Protein AF-0000000080283471 (afdb_homodimer)

Structure (mmCIF, N/CA/C/O backbone):
data_AF-0000000080283471-model_v1
#
loop_
_entity.id
_entity.type
_entity.pdbx_description
1 polymer 'Bleomycin resistance protein'
#
loop_
_atom_site.group_PDB
_atom_site.id
_atom_site.type_symbol
_atom_site.label_atom_id
_atom_site.label_alt_id
_atom_site.label_comp_id
_atom_site.label_asym_id
_atom_site.label_entity_id
_atom_site.label_seq_id
_atom_site.pdbx_PDB_ins_code
_atom_site.Cartn_x
_atom_site.Cartn_y
_atom_site.Cartn_z
_atom_site.occupancy
_atom_site.B_iso_or_equiv
_atom_site.auth_seq_id
_atom_site.auth_comp_id
_atom_site.auth_asym_id
_atom_site.auth_atom_id
_atom_site.pdbx_PDB_model_num
ATOM 1 N N . MET A 1 1 ? -15.547 -13.234 -1.09 1 77.69 1 MET A N 1
ATOM 2 C CA . MET A 1 1 ? -14.109 -13.164 -1.368 1 77.69 1 MET A CA 1
ATOM 3 C C . MET A 1 1 ? -13.43 -12.133 -0.473 1 77.69 1 MET A C 1
ATOM 5 O O . MET A 1 1 ? -13.82 -10.969 -0.452 1 77.69 1 MET A O 1
ATOM 9 N N . THR A 1 2 ? -12.539 -12.664 0.396 1 90.81 2 THR A N 1
ATOM 10 C CA . THR A 1 2 ? -11.875 -11.758 1.316 1 90.81 2 THR A CA 1
ATOM 11 C C . THR A 1 2 ? -10.43 -11.508 0.88 1 90.81 2 THR A C 1
ATOM 13 O O . THR A 1 2 ? -9.68 -12.453 0.645 1 90.81 2 THR A O 1
ATOM 16 N N . VAL A 1 3 ? -10.086 -10.352 0.593 1 98.19 3 VAL A N 1
ATOM 17 C CA . VAL A 1 3 ? -8.727 -9.891 0.32 1 98.19 3 VAL A CA 1
ATOM 18 C C . VAL A 1 3 ? -8.414 -8.664 1.168 1 98.19 3 VAL A C 1
ATOM 20 O O . VAL A 1 3 ? -9.125 -7.656 1.1 1 98.19 3 VAL A O 1
ATOM 23 N N . VAL A 1 4 ? -7.426 -8.75 2.002 1 98.12 4 VAL A N 1
ATOM 24 C CA . VAL A 1 4 ? -7.039 -7.668 2.898 1 98.12 4 VAL A CA 1
ATOM 25 C C . VAL A 1 4 ? -5.547 -7.387 2.76 1 98.12 4 VAL A C 1
ATOM 27 O O . VAL A 1 4 ? -4.723 -8.297 2.863 1 98.12 4 VAL A O 1
ATOM 30 N N . LEU A 1 5 ? -5.203 -6.188 2.447 1 98.5 5 LEU A N 1
ATOM 31 C CA . LEU A 1 5 ? -3.785 -5.855 2.479 1 98.5 5 LEU A CA 1
ATOM 32 C C . LEU A 1 5 ? -3.242 -5.922 3.902 1 98.5 5 LEU A C 1
ATOM 34 O O . LEU A 1 5 ? -3.645 -5.133 4.762 1 98.5 5 LEU A O 1
ATOM 38 N N . ASN A 1 6 ? -2.375 -6.801 4.133 1 97.94 6 ASN A N 1
ATOM 39 C CA . ASN A 1 6 ? -1.82 -7.039 5.461 1 97.94 6 ASN A CA 1
ATOM 40 C C . ASN A 1 6 ? -0.571 -6.199 5.707 1 97.94 6 ASN A C 1
ATOM 42 O O . ASN A 1 6 ? -0.367 -5.688 6.812 1 97.94 6 ASN A O 1
ATOM 46 N N . HIS A 1 7 ? 0.305 -6.176 4.738 1 98.25 7 HIS A N 1
ATOM 47 C CA . HIS A 1 7 ? 1.483 -5.324 4.859 1 98.25 7 HIS A CA 1
ATOM 48 C C . HIS A 1 7 ? 1.998 -4.898 3.49 1 98.25 7 HIS A C 1
ATOM 50 O O . HIS A 1 7 ? 1.711 -5.551 2.484 1 98.25 7 HIS A O 1
ATOM 56 N N . THR A 1 8 ? 2.688 -3.854 3.436 1 98.19 8 THR A N 1
ATOM 57 C CA . THR A 1 8 ? 3.467 -3.398 2.289 1 98.19 8 THR A CA 1
ATOM 58 C C . THR A 1 8 ? 4.738 -2.693 2.746 1 98.19 8 THR A C 1
ATOM 60 O O . THR A 1 8 ? 4.871 -2.336 3.918 1 98.19 8 THR A O 1
ATOM 63 N N . ILE A 1 9 ? 5.605 -2.572 1.867 1 98 9 ILE A N 1
ATOM 64 C CA . ILE A 1 9 ? 6.906 -2.004 2.201 1 98 9 ILE A CA 1
ATOM 65 C C . ILE A 1 9 ? 6.957 -0.541 1.77 1 98 9 ILE A C 1
ATOM 67 O O . ILE A 1 9 ? 6.492 -0.191 0.682 1 98 9 ILE A O 1
ATOM 71 N N . V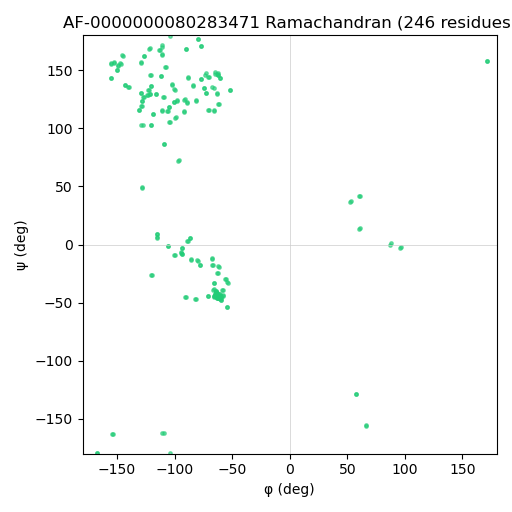AL A 1 10 ? 7.418 0.317 2.607 1 98.19 10 VAL A N 1
ATOM 72 C CA . VAL A 1 10 ? 7.691 1.724 2.33 1 98.19 10 VAL A CA 1
ATOM 73 C C . VAL A 1 10 ? 9.195 1.971 2.354 1 98.19 10 VAL A C 1
ATOM 75 O O . VAL A 1 10 ? 9.836 1.867 3.404 1 98.19 10 VAL A O 1
ATOM 78 N N . ARG A 1 11 ? 9.727 2.33 1.241 1 97.75 11 ARG A N 1
ATOM 79 C CA . ARG A 1 11 ? 11.164 2.559 1.161 1 97.75 11 ARG A CA 1
ATOM 80 C C . ARG A 1 11 ? 11.539 3.898 1.783 1 97.75 11 ARG A C 1
ATOM 82 O O . ARG A 1 11 ? 10.812 4.883 1.635 1 97.75 11 ARG A O 1
ATOM 89 N N . ALA A 1 12 ? 12.602 3.924 2.424 1 98.25 12 ALA A N 1
ATOM 90 C CA . ALA A 1 12 ? 13.086 5.137 3.078 1 98.25 12 ALA A CA 1
ATOM 91 C C . ALA A 1 12 ? 14.609 5.16 3.137 1 98.25 12 ALA A C 1
ATOM 93 O O . ALA A 1 12 ? 15.25 4.109 3.162 1 98.25 12 ALA A O 1
ATOM 94 N N . ALA A 1 13 ? 15.172 6.344 3.109 1 98.12 13 ALA A N 1
ATOM 95 C CA . ALA A 1 13 ? 16.625 6.492 3.268 1 98.12 13 ALA A CA 1
ATOM 96 C C . ALA A 1 13 ? 17.062 6.078 4.66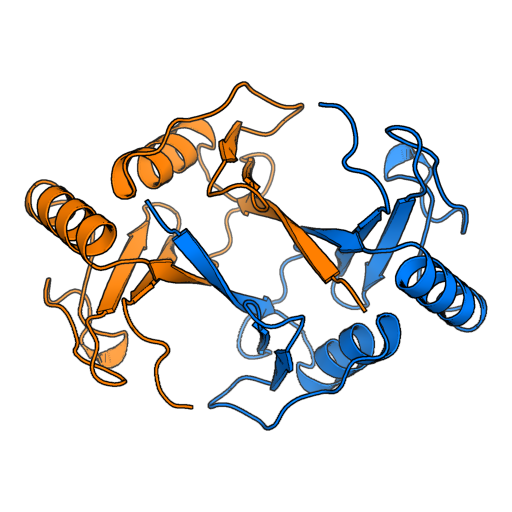8 1 98.12 13 ALA A C 1
ATOM 98 O O . ALA A 1 13 ? 18.141 5.492 4.836 1 98.12 13 ALA A O 1
ATOM 99 N N . ASP A 1 14 ? 16.312 6.371 5.66 1 98.25 14 ASP A N 1
ATOM 100 C CA . ASP A 1 14 ? 16.438 5.965 7.059 1 98.25 14 ASP A CA 1
ATOM 101 C C . ASP A 1 14 ? 15.125 5.383 7.574 1 98.25 14 ASP A C 1
ATOM 103 O O . ASP A 1 14 ? 14.203 6.129 7.922 1 98.25 14 ASP A O 1
ATOM 107 N N . GLN A 1 15 ? 15.117 4.035 7.652 1 98.44 15 GLN A N 1
ATOM 108 C CA . GLN A 1 15 ? 13.844 3.367 7.914 1 98.44 15 GLN A CA 1
ATOM 109 C C . GLN A 1 15 ? 13.328 3.705 9.312 1 98.44 15 GLN A C 1
ATOM 111 O O . GLN A 1 15 ? 12.117 3.809 9.516 1 98.44 15 GLN A O 1
ATOM 116 N N . ASP A 1 16 ? 14.172 3.908 10.266 1 98.56 16 ASP A N 1
ATOM 117 C CA . ASP A 1 16 ? 13.727 4.227 11.617 1 98.56 16 ASP A CA 1
ATOM 118 C C . ASP A 1 16 ? 13.148 5.637 11.695 1 98.56 16 ASP A C 1
ATOM 120 O O . ASP A 1 16 ? 12.094 5.852 12.305 1 98.56 16 ASP A O 1
ATOM 124 N N . ALA A 1 17 ? 13.82 6.602 11.07 1 98.44 17 ALA A N 1
ATOM 125 C CA . ALA A 1 17 ? 13.328 7.977 11.039 1 98.44 17 ALA A CA 1
ATOM 126 C C . ALA A 1 17 ? 11.992 8.062 10.305 1 98.44 17 ALA A C 1
ATOM 128 O O . ALA A 1 17 ? 11.086 8.789 10.734 1 98.44 17 ALA A O 1
ATOM 129 N N . ALA A 1 18 ? 11.883 7.332 9.18 1 98.5 18 ALA A N 1
ATOM 130 C CA . ALA A 1 18 ? 10.656 7.359 8.391 1 98.5 18 ALA A CA 1
ATOM 131 C C . ALA A 1 18 ? 9.492 6.742 9.156 1 98.5 18 ALA A C 1
ATOM 133 O O . ALA A 1 18 ? 8.383 7.277 9.156 1 98.5 18 ALA A O 1
ATOM 134 N N . ALA A 1 19 ? 9.773 5.609 9.781 1 98.75 19 ALA A N 1
ATOM 135 C CA . ALA A 1 19 ? 8.75 4.957 10.586 1 98.75 19 ALA A CA 1
ATOM 136 C C . ALA A 1 19 ? 8.289 5.863 11.727 1 98.75 19 ALA A C 1
ATOM 138 O O . ALA A 1 19 ? 7.09 5.98 11.992 1 98.75 19 ALA A O 1
ATOM 139 N N . LEU A 1 20 ? 9.234 6.48 12.383 1 98.56 20 LEU A N 1
ATOM 140 C CA . LEU A 1 20 ? 8.922 7.371 13.5 1 98.56 20 LEU A CA 1
ATOM 141 C C . LEU A 1 20 ? 8.086 8.555 13.023 1 98.56 20 LEU A C 1
ATOM 143 O O . LEU A 1 20 ? 7.117 8.938 13.688 1 98.56 20 LEU A O 1
ATOM 147 N N . PHE A 1 21 ? 8.453 9.164 11.953 1 98.69 21 PHE A N 1
ATOM 148 C CA . PHE A 1 21 ? 7.703 10.273 11.398 1 98.69 21 PHE A CA 1
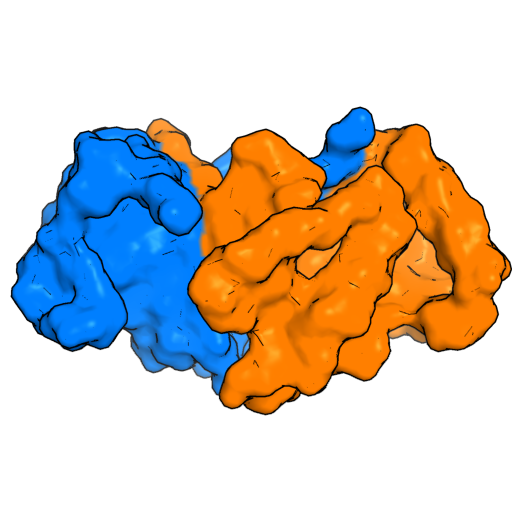ATOM 149 C C . PHE A 1 21 ? 6.246 9.891 11.172 1 98.69 21 PHE A C 1
ATOM 151 O O . PHE A 1 21 ? 5.336 10.594 11.617 1 98.69 21 PHE A O 1
ATOM 158 N N . PHE A 1 22 ? 6.035 8.812 10.453 1 98.75 22 PHE A N 1
ATOM 159 C CA . PHE A 1 22 ? 4.688 8.352 10.125 1 98.75 22 PHE A CA 1
ATOM 160 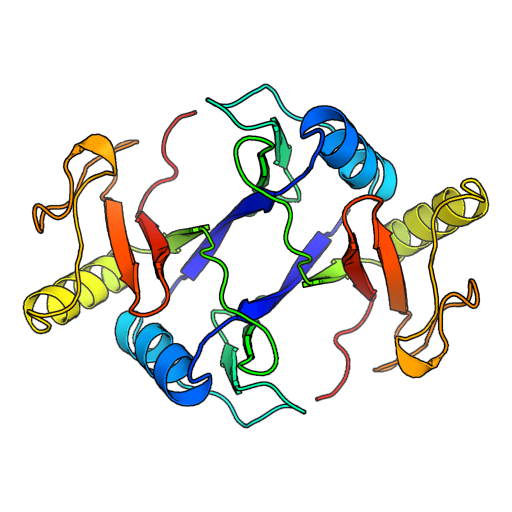C C . PHE A 1 22 ? 3.9 8.039 11.391 1 98.75 22 PHE A C 1
ATOM 162 O O . PHE A 1 22 ? 2.734 8.414 11.516 1 98.75 22 PHE A O 1
ATOM 169 N N . ALA A 1 23 ? 4.582 7.312 12.273 1 98.62 23 ALA A N 1
ATOM 170 C CA . ALA A 1 23 ? 3.936 6.93 13.523 1 98.62 23 ALA A CA 1
ATOM 171 C C . ALA A 1 23 ? 3.512 8.164 14.32 1 98.62 23 ALA A C 1
ATOM 173 O O . ALA A 1 23 ? 2.367 8.258 14.773 1 98.62 23 ALA A O 1
ATOM 174 N N . GLU A 1 24 ? 4.355 9.125 14.484 1 98.06 24 GLU A N 1
ATOM 175 C CA . GLU A 1 24 ? 4.051 10.344 15.234 1 98.06 24 GLU A CA 1
ATOM 176 C C . GLU A 1 24 ? 2.947 11.148 14.555 1 98.06 24 GLU A C 1
ATOM 178 O O . GLU A 1 24 ? 2.076 11.703 15.227 1 98.06 24 GLU A O 1
ATOM 183 N N . LEU A 1 25 ? 3.021 11.203 13.242 1 98.19 25 LEU A N 1
ATOM 184 C CA . LEU A 1 25 ? 2.016 11.938 12.477 1 98.19 25 LEU A CA 1
ATOM 185 C C . LEU A 1 25 ? 0.611 11.461 12.836 1 98.19 25 LEU A C 1
ATOM 187 O O . LEU A 1 25 ? -0.318 12.266 12.922 1 98.19 25 LEU A O 1
ATOM 191 N N . LEU A 1 26 ? 0.471 10.195 13.156 1 98.25 26 LEU A N 1
ATOM 192 C CA . LEU A 1 26 ? -0.85 9.602 13.344 1 98.25 26 LEU A CA 1
ATOM 193 C C . LEU A 1 26 ? -1.051 9.164 14.789 1 98.25 26 LEU A C 1
ATOM 195 O O . LEU A 1 26 ? -2.027 8.484 15.109 1 98.25 26 LEU A O 1
ATOM 199 N N . ASP A 1 27 ? -0.084 9.484 15.633 1 97.31 27 ASP A N 1
ATOM 200 C CA . ASP A 1 27 ? -0.122 9.094 17.047 1 97.31 27 ASP A CA 1
ATOM 201 C C . ASP A 1 27 ? -0.148 7.578 17.188 1 97.31 27 ASP A C 1
ATOM 203 O O . ASP A 1 27 ? -0.959 7.035 17.953 1 97.31 27 ASP A O 1
ATOM 207 N N . LEU A 1 28 ? 0.646 6.98 16.391 1 98 28 LEU A N 1
ATOM 208 C CA . LEU A 1 28 ? 0.9 5.543 16.453 1 98 28 LEU A CA 1
ATOM 209 C C . LEU A 1 28 ? 2.268 5.266 17.078 1 98 28 LEU A C 1
ATOM 211 O O . LEU A 1 28 ? 2.934 6.184 17.562 1 98 28 LEU A O 1
ATOM 215 N N . ARG A 1 29 ? 2.549 3.975 17.172 1 97.38 29 ARG A N 1
ATOM 216 C CA . ARG A 1 29 ? 3.848 3.578 17.703 1 97.38 29 ARG A CA 1
ATOM 217 C C . ARG A 1 29 ? 4.633 2.756 16.688 1 97.38 29 ARG A C 1
ATOM 219 O O . ARG A 1 29 ? 4.043 2.012 15.906 1 97.38 29 ARG A O 1
ATOM 226 N N . VAL A 1 30 ? 5.906 2.947 16.734 1 98.44 30 VAL A N 1
ATOM 227 C CA . VAL A 1 30 ? 6.797 2.092 15.953 1 98.44 30 VAL A CA 1
ATOM 228 C C . VAL A 1 30 ? 6.875 0.708 16.594 1 98.44 30 VAL A C 1
ATOM 230 O O . VAL A 1 30 ? 7.004 0.59 17.812 1 98.44 30 VAL A O 1
ATOM 233 N N . GLY A 1 31 ? 6.688 -0.261 15.789 1 97.81 31 GLY A N 1
ATOM 234 C CA . GLY A 1 31 ? 6.781 -1.619 16.297 1 97.81 31 GLY A CA 1
ATOM 235 C C . GLY A 1 31 ? 8.211 -2.105 16.453 1 97.81 31 GLY A C 1
ATOM 236 O O . GLY A 1 31 ? 9.148 -1.414 16.047 1 97.81 31 GLY A O 1
ATOM 237 N N . GLU A 1 32 ? 8.32 -3.293 16.969 1 95.62 32 GLU A N 1
ATOM 238 C CA . GLU A 1 32 ? 9.617 -3.949 17.031 1 95.62 32 GLU A CA 1
ATOM 239 C C . GLU A 1 32 ? 10.109 -4.359 15.648 1 95.62 32 GLU A C 1
ATOM 241 O O . GLU A 1 32 ? 9.312 -4.805 14.812 1 95.62 32 GLU A O 1
ATOM 246 N N . ARG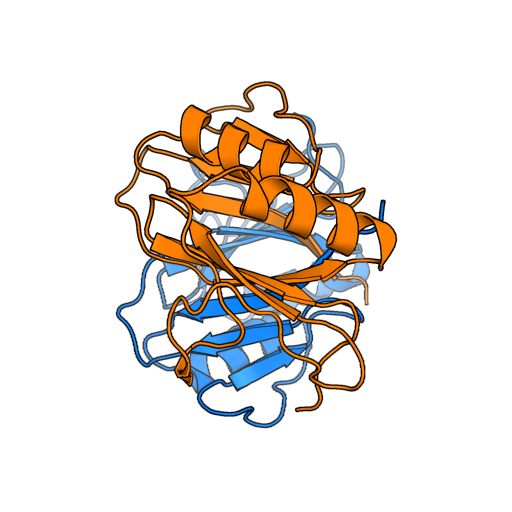 A 1 33 ? 11.406 -4.242 15.531 1 95 33 ARG A N 1
ATOM 247 C CA . ARG A 1 33 ? 12.008 -4.625 14.25 1 95 33 ARG A CA 1
ATOM 248 C C . ARG A 1 33 ? 11.57 -6.027 13.844 1 95 33 ARG A C 1
ATOM 250 O O . ARG A 1 33 ? 11.523 -6.934 14.68 1 95 33 ARG A O 1
ATOM 257 N N . ALA A 1 34 ? 11.156 -6.258 12.633 1 91.56 34 ALA A N 1
ATOM 258 C CA . ALA A 1 34 ? 10.773 -7.527 12.016 1 91.56 34 ALA A CA 1
ATOM 259 C C . ALA A 1 34 ? 11.641 -7.828 10.797 1 91.56 34 ALA A C 1
ATOM 261 O O . ALA A 1 34 ? 11.383 -7.32 9.703 1 91.56 34 ALA A O 1
ATOM 262 N N . GLY A 1 35 ? 12.578 -8.742 11.062 1 93.75 35 GLY A N 1
ATOM 263 C CA . GLY A 1 35 ? 13.57 -8.859 10.008 1 93.75 35 GLY A CA 1
ATOM 264 C C . GLY A 1 35 ? 14.289 -7.559 9.711 1 93.75 35 GLY A C 1
ATOM 265 O O . GLY A 1 35 ? 14.789 -6.902 10.625 1 93.75 35 GLY A O 1
ATOM 266 N N . PRO A 1 36 ? 14.297 -7.223 8.406 1 96.19 36 PRO A N 1
ATOM 267 C CA . PRO A 1 36 ? 14.992 -5.988 8.055 1 96.19 36 PRO A CA 1
ATOM 268 C C . PRO A 1 36 ? 14.109 -4.75 8.164 1 96.19 36 PRO A C 1
ATOM 270 O O . PRO A 1 36 ? 14.531 -3.648 7.809 1 96.19 36 PRO A O 1
ATOM 273 N N . PHE A 1 37 ? 12.953 -4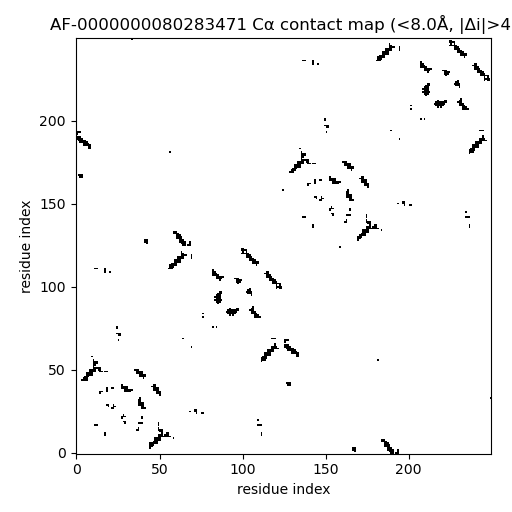.855 8.625 1 97.75 37 PHE A N 1
ATOM 274 C CA . PHE A 1 37 ? 11.984 -3.77 8.523 1 97.75 37 PHE A CA 1
ATOM 275 C C . PHE A 1 37 ? 11.758 -3.111 9.875 1 97.75 37 PHE A C 1
ATOM 277 O O . PHE A 1 37 ? 11.93 -3.748 10.914 1 97.75 37 PHE A O 1
ATOM 284 N N . THR A 1 38 ? 11.391 -1.883 9.867 1 98.69 38 THR A N 1
ATOM 285 C CA . THR A 1 38 ? 10.789 -1.179 10.992 1 98.69 38 THR A CA 1
ATOM 286 C C . THR A 1 38 ? 9.289 -0.997 10.781 1 98.69 38 THR A C 1
ATOM 288 O O . THR A 1 38 ? 8.867 -0.162 9.977 1 98.69 38 THR A O 1
ATOM 291 N N . PRO A 1 39 ? 8.531 -1.776 11.492 1 98.56 39 PRO A N 1
ATOM 292 C CA . PRO A 1 39 ? 7.098 -1.784 11.211 1 98.56 39 PRO A CA 1
ATOM 293 C C . PRO A 1 39 ? 6.332 -0.722 11.992 1 98.56 39 PRO A C 1
ATOM 295 O O . PRO A 1 39 ? 6.695 -0.41 13.133 1 98.56 39 PRO A O 1
ATOM 298 N N . VAL A 1 40 ? 5.324 -0.119 11.398 1 98.69 40 VAL A N 1
ATOM 299 C CA . VAL A 1 40 ? 4.277 0.644 12.07 1 98.69 40 VAL A CA 1
ATOM 300 C C . VAL A 1 40 ? 2.92 -0.005 11.812 1 98.69 40 VAL A C 1
ATOM 302 O O . VAL A 1 40 ? 2.457 -0.059 10.672 1 98.69 40 VAL A O 1
ATOM 305 N N . ARG A 1 41 ? 2.34 -0.543 12.828 1 98 41 ARG A N 1
ATOM 306 C CA . ARG A 1 41 ? 0.98 -1.062 12.711 1 98 41 ARG A CA 1
ATOM 307 C C . ARG A 1 41 ? -0.029 0.072 12.57 1 98 41 ARG A C 1
ATOM 309 O O . ARG A 1 41 ? -0.212 0.865 13.5 1 98 41 ARG A O 1
ATOM 316 N N . VAL A 1 42 ? -0.673 0.11 11.438 1 98.25 42 VAL A N 1
ATOM 317 C CA . VAL A 1 42 ? -1.581 1.211 11.133 1 98.25 42 VAL A CA 1
ATOM 318 C C . VAL A 1 42 ? -2.936 0.96 11.789 1 98.25 42 VAL A C 1
ATOM 320 O O . VAL A 1 42 ? -3.551 1.883 12.328 1 98.25 42 VAL A O 1
ATOM 323 N N . ASN A 1 43 ? -3.438 -0.231 11.633 1 97.69 43 ASN A N 1
ATOM 324 C CA . ASN A 1 43 ? -4.676 -0.716 12.234 1 97.69 43 ASN A CA 1
ATOM 325 C C . ASN A 1 43 ? -4.66 -2.232 12.406 1 97.69 43 ASN A C 1
ATOM 327 O O . ASN A 1 43 ? -3.594 -2.848 12.438 1 97.69 43 ASN A O 1
ATOM 331 N N . GLY A 1 44 ? -5.793 -2.834 12.609 1 95.75 44 GLY A N 1
ATOM 332 C CA . GLY A 1 44 ? -5.867 -4.266 12.859 1 95.75 44 GLY A CA 1
ATOM 333 C C . GLY A 1 44 ? -5.484 -5.098 11.648 1 95.75 44 GLY A C 1
ATOM 334 O O . GLY A 1 44 ? -5.207 -6.293 11.773 1 95.75 44 GLY A O 1
ATOM 335 N N . ASP A 1 45 ? -5.367 -4.512 10.484 1 95.81 45 ASP A N 1
ATOM 336 C CA . ASP A 1 45 ? -5.195 -5.281 9.258 1 95.81 45 ASP A CA 1
ATOM 337 C C . ASP A 1 45 ? -3.883 -4.922 8.562 1 95.81 45 ASP A C 1
ATOM 339 O O . ASP A 1 45 ? -3.299 -5.746 7.859 1 95.81 45 ASP A O 1
ATOM 343 N N . LEU A 1 46 ? -3.412 -3.709 8.805 1 97.94 46 LEU A N 1
ATOM 344 C CA . LEU A 1 46 ? -2.342 -3.199 7.953 1 97.94 46 LEU A CA 1
ATOM 345 C C . LEU A 1 46 ? -1.122 -2.816 8.781 1 97.94 46 LEU A C 1
ATOM 347 O O . LEU A 1 46 ? -1.244 -2.092 9.773 1 97.94 46 LEU A O 1
ATOM 351 N N . THR A 1 47 ? 0.004 -3.258 8.32 1 98.19 47 THR A N 1
ATOM 352 C CA . THR A 1 47 ? 1.305 -2.795 8.797 1 98.19 47 THR A CA 1
ATOM 353 C C . THR A 1 47 ? 2.115 -2.199 7.645 1 98.19 47 THR A C 1
ATOM 355 O O . THR A 1 47 ? 2.176 -2.777 6.559 1 98.19 47 THR A O 1
ATOM 358 N N . LEU A 1 48 ? 2.615 -1.061 7.82 1 98.69 48 LEU A N 1
ATOM 359 C CA . LEU A 1 48 ? 3.641 -0.533 6.926 1 98.69 48 LEU A CA 1
ATOM 360 C C . LEU A 1 48 ? 5.035 -0.925 7.406 1 98.69 48 LEU A C 1
ATOM 362 O O . LEU A 1 48 ? 5.41 -0.633 8.539 1 98.69 48 LEU A O 1
ATOM 366 N N . ASP A 1 49 ? 5.738 -1.591 6.543 1 98.5 49 ASP A N 1
ATOM 367 C CA . ASP A 1 49 ? 7.113 -2.002 6.828 1 98.5 49 ASP A CA 1
ATOM 368 C C . ASP A 1 49 ? 8.117 -1.051 6.18 1 98.5 49 ASP A C 1
ATOM 370 O O . ASP A 1 49 ? 8.305 -1.077 4.961 1 98.5 49 ASP A O 1
ATOM 374 N N . PHE A 1 50 ? 8.766 -0.297 6.938 1 98.69 50 PHE A N 1
ATOM 375 C CA . PHE A 1 50 ? 9.75 0.65 6.422 1 98.69 50 PHE A CA 1
ATOM 376 C C . PHE A 1 50 ? 11.094 -0.031 6.199 1 98.69 50 PHE A C 1
ATOM 378 O O . PHE A 1 50 ? 11.531 -0.841 7.02 1 98.69 50 PHE A O 1
ATOM 385 N N . ASP A 1 51 ? 11.648 0.289 5.125 1 98.31 51 ASP A N 1
ATOM 386 C CA . ASP A 1 51 ? 12.828 -0.435 4.664 1 98.31 51 ASP A CA 1
ATOM 387 C C . ASP A 1 51 ? 13.852 0.518 4.047 1 98.31 51 ASP A C 1
ATOM 389 O O . ASP A 1 51 ? 13.5 1.382 3.242 1 98.31 51 ASP A O 1
ATOM 393 N N . GLU A 1 52 ? 15.156 0.389 4.367 1 97.94 52 GLU A N 1
ATOM 394 C CA . GLU A 1 52 ? 16.172 1.309 3.855 1 97.94 52 GLU A CA 1
ATOM 395 C C . GLU A 1 52 ? 17.156 0.591 2.934 1 97.94 52 GLU A C 1
ATOM 397 O O . GLU A 1 52 ? 18.188 1.156 2.551 1 97.94 52 GLU A O 1
ATOM 402 N N . ARG A 1 53 ? 16.906 -0.643 2.555 1 96.62 53 ARG A N 1
ATOM 403 C CA . ARG A 1 53 ? 17.859 -1.469 1.813 1 96.62 53 ARG A CA 1
ATOM 404 C C . ARG A 1 53 ? 17.891 -1.075 0.341 1 96.62 53 ARG A C 1
ATOM 406 O O . ARG A 1 53 ? 18.828 -1.423 -0.379 1 96.62 53 ARG A O 1
ATOM 413 N N . HIS A 1 54 ? 16.828 -0.334 -0.141 1 93.62 54 HIS A N 1
ATOM 414 C CA . HIS A 1 54 ? 16.75 0.039 -1.548 1 93.62 54 HIS A CA 1
ATOM 415 C C . HIS A 1 54 ? 16.562 1.545 -1.709 1 93.62 54 HIS A C 1
ATOM 417 O O . HIS A 1 54 ? 16.172 2.23 -0.765 1 93.62 54 HIS A O 1
ATOM 423 N N . ALA A 1 55 ? 16.844 2.025 -2.9 1 93.19 55 ALA A N 1
ATOM 424 C CA . ALA A 1 55 ? 16.656 3.443 -3.195 1 93.19 55 ALA A CA 1
ATOM 425 C C . ALA A 1 55 ? 15.195 3.852 -3.016 1 93.19 55 ALA A C 1
ATOM 427 O O . ALA A 1 55 ? 14.281 3.092 -3.355 1 93.19 55 ALA A O 1
ATOM 428 N N . VAL A 1 56 ? 15.125 5.023 -2.537 1 95 56 VAL A N 1
ATOM 429 C CA . VAL A 1 56 ? 13.789 5.543 -2.279 1 95 56 VAL A CA 1
ATOM 430 C C . VAL A 1 56 ? 13.117 5.918 -3.598 1 95 56 VAL A C 1
ATOM 432 O O . VAL A 1 56 ? 13.742 6.531 -4.469 1 95 56 VAL A O 1
ATOM 435 N N . VAL A 1 57 ? 11.914 5.508 -3.676 1 91.44 57 VAL A N 1
ATOM 436 C CA . VAL A 1 57 ? 11 5.98 -4.715 1 91.44 57 VAL A CA 1
ATOM 437 C C . VAL A 1 57 ? 9.695 6.445 -4.082 1 91.44 57 VAL A C 1
ATOM 439 O O . VAL A 1 57 ? 9.055 5.695 -3.338 1 91.44 57 VAL A O 1
ATOM 442 N N . ALA A 1 58 ? 9.344 7.645 -4.512 1 92.81 58 ALA A N 1
ATOM 443 C CA . ALA A 1 58 ? 8.18 8.266 -3.881 1 92.81 58 ALA A CA 1
ATOM 444 C C . ALA A 1 58 ? 6.914 7.457 -4.137 1 92.81 58 ALA A C 1
ATOM 446 O O . ALA A 1 58 ? 6.641 7.066 -5.273 1 92.81 58 ALA A O 1
ATOM 447 N N . GLY A 1 59 ? 6.203 7.184 -3.096 1 95.5 59 GLY A N 1
ATOM 448 C CA . GLY A 1 59 ? 4.898 6.543 -3.174 1 95.5 59 GLY A CA 1
ATOM 449 C C . GLY A 1 59 ? 3.762 7.449 -2.736 1 95.5 59 GLY A C 1
ATOM 450 O O . GLY A 1 59 ? 3.996 8.57 -2.275 1 95.5 59 GLY A O 1
ATOM 451 N N . HIS A 1 60 ? 2.553 7.02 -3.025 1 97.06 60 HIS A N 1
ATOM 452 C CA . HIS A 1 60 ? 1.338 7.703 -2.605 1 97.06 60 HIS A CA 1
ATOM 453 C C . HIS A 1 60 ? 0.433 6.781 -1.798 1 97.06 60 HIS A C 1
ATOM 455 O O . HIS A 1 60 ? 0.112 5.676 -2.242 1 97.06 60 HIS A O 1
ATOM 461 N N . PHE A 1 61 ? 0.042 7.246 -0.669 1 98.38 61 PHE A N 1
ATOM 462 C CA . PHE A 1 61 ? -0.846 6.508 0.222 1 98.38 61 PHE A CA 1
ATOM 463 C C . PHE A 1 61 ? -2.006 7.387 0.68 1 98.38 61 PHE A C 1
ATOM 465 O O . PHE A 1 61 ? -1.795 8.406 1.34 1 98.38 61 PHE A O 1
ATOM 472 N N . GLY A 1 62 ? -3.205 7.035 0.311 1 98.12 62 GLY A N 1
ATOM 473 C CA . GLY A 1 62 ? -4.402 7.738 0.751 1 98.12 62 GLY A CA 1
ATOM 474 C C . GLY A 1 62 ? -5.125 7.031 1.882 1 98.12 62 GLY A C 1
ATOM 475 O O . GLY A 1 62 ? -5.539 5.879 1.736 1 98.12 62 GLY A O 1
ATOM 476 N N . PHE A 1 63 ? -5.289 7.73 2.953 1 98.62 63 PHE A N 1
ATOM 477 C CA . PHE A 1 63 ? -5.887 7.133 4.141 1 98.62 63 PHE A CA 1
ATOM 478 C C . PHE A 1 63 ? -7.207 7.816 4.48 1 98.62 63 PHE A C 1
ATOM 480 O O . PHE A 1 63 ? -7.293 9.047 4.504 1 98.62 63 PHE A O 1
ATOM 487 N N . LEU A 1 64 ? -8.227 7.008 4.672 1 98.31 64 LEU A N 1
ATOM 488 C CA . LEU A 1 64 ? -9.445 7.465 5.332 1 98.31 64 LEU A CA 1
ATOM 489 C C . LEU A 1 64 ? -9.281 7.441 6.848 1 98.31 64 LEU A C 1
ATOM 491 O O . LEU A 1 64 ? -8.875 6.422 7.414 1 98.31 64 LEU A O 1
ATOM 495 N N . VAL A 1 65 ? -9.5 8.555 7.484 1 98.38 65 VAL A N 1
ATOM 496 C CA . VAL A 1 65 ? -9.352 8.648 8.938 1 98.38 65 VAL A CA 1
ATOM 497 C C . VAL A 1 65 ? -10.609 9.281 9.539 1 98.38 65 VAL A C 1
ATOM 499 O O . VAL A 1 65 ? -11.375 9.945 8.836 1 98.38 65 VAL A O 1
ATOM 502 N N . ASP A 1 66 ? -10.844 9.016 10.789 1 98.06 66 ASP A N 1
ATOM 503 C CA . ASP A 1 66 ? -11.969 9.68 11.438 1 98.06 66 ASP A CA 1
ATOM 504 C C . ASP A 1 66 ? -11.617 11.125 11.797 1 98.06 66 ASP A C 1
ATOM 506 O O . ASP A 1 66 ? -10.461 11.531 11.695 1 98.06 66 ASP A O 1
ATOM 510 N N . ASP A 1 67 ? -12.594 11.906 12.219 1 97.69 67 ASP A N 1
ATOM 511 C CA . ASP A 1 67 ? -12.422 13.336 12.469 1 97.69 67 ASP A CA 1
ATOM 512 C C . ASP A 1 67 ? -11.438 13.578 13.609 1 97.69 67 ASP A C 1
ATOM 514 O O . ASP A 1 67 ? -10.648 14.523 13.562 1 97.69 67 ASP A O 1
ATOM 518 N N . THR A 1 68 ? -11.516 12.797 14.594 1 98.12 68 THR A N 1
ATOM 519 C CA . THR A 1 68 ? -10.625 12.953 15.742 1 98.12 68 THR A CA 1
ATOM 520 C C . THR A 1 68 ? -9.172 12.742 15.328 1 98.12 68 THR A C 1
ATOM 522 O O . THR A 1 68 ? -8.297 13.523 15.711 1 98.12 68 THR A O 1
ATOM 525 N N . THR A 1 69 ? -8.938 11.703 14.578 1 98.38 69 THR A N 1
ATOM 526 C CA . THR A 1 69 ? -7.602 11.43 14.07 1 98.38 69 THR A CA 1
ATOM 527 C C . THR A 1 69 ? -7.121 12.578 13.18 1 98.38 69 THR A C 1
ATOM 529 O O . THR A 1 69 ? -5.969 13.008 13.281 1 98.38 69 THR A O 1
ATOM 532 N N . PHE A 1 70 ? -8 13.07 12.352 1 98.56 70 PHE A N 1
ATOM 533 C CA . PHE A 1 70 ? -7.668 14.164 11.453 1 98.56 70 PHE A CA 1
ATOM 534 C C . PHE A 1 70 ? -7.277 15.414 12.234 1 98.56 70 PHE A C 1
ATOM 536 O O . PHE A 1 70 ? -6.273 16.062 11.93 1 98.56 70 PHE A O 1
ATOM 543 N N . ASP A 1 71 ? -8.039 15.734 13.25 1 98.44 71 ASP A N 1
ATOM 544 C CA . ASP A 1 71 ? -7.746 16.906 14.086 1 98.44 71 ASP A CA 1
ATOM 545 C C . ASP A 1 71 ? -6.371 16.781 14.734 1 98.44 71 ASP A C 1
ATOM 547 O O . ASP A 1 71 ? -5.613 17.75 14.781 1 98.44 71 ASP A O 1
ATOM 551 N N . GLY A 1 72 ? -6.113 15.617 15.258 1 98.5 72 GLY A N 1
ATOM 552 C CA . GLY A 1 72 ? -4.816 15.391 15.875 1 98.5 72 GLY A CA 1
ATOM 553 C C . GLY A 1 72 ? -3.658 15.562 14.914 1 98.5 72 GLY A C 1
ATOM 554 O O . GLY A 1 72 ? -2.637 16.156 15.258 1 98.5 72 GLY A O 1
ATOM 555 N N . LEU A 1 73 ? -3.832 15.008 13.75 1 98.12 73 LEU A N 1
ATOM 556 C CA . LEU A 1 73 ? -2.814 15.086 12.703 1 98.12 73 LEU A CA 1
ATOM 557 C C . LEU A 1 73 ? -2.547 16.531 12.312 1 98.12 73 LEU A C 1
ATOM 559 O O . LEU A 1 73 ? -1.391 16.938 12.164 1 98.12 73 LEU A O 1
ATOM 563 N N . ILE A 1 74 ? -3.609 17.328 12.133 1 98.56 74 ILE A N 1
ATOM 564 C CA . ILE A 1 74 ? -3.461 18.734 11.75 1 98.56 74 ILE A CA 1
ATOM 565 C C . ILE A 1 74 ? -2.768 19.5 12.875 1 98.56 74 ILE A C 1
ATOM 567 O O . ILE A 1 74 ? -1.89 20.328 12.617 1 98.56 74 ILE A O 1
ATOM 571 N N . ALA A 1 75 ? -3.135 19.25 14.062 1 98.62 75 ALA A N 1
ATOM 572 C CA . ALA A 1 75 ? -2.494 19.906 15.195 1 98.62 75 ALA A CA 1
ATOM 573 C C . ALA A 1 75 ? -0.992 19.641 15.211 1 98.62 75 ALA A C 1
ATOM 575 O O . ALA A 1 75 ? -0.199 20.547 15.5 1 98.62 75 ALA A O 1
ATOM 576 N N . ARG A 1 76 ? -0.582 18.469 14.984 1 98.5 76 ARG A N 1
ATOM 577 C CA . ARG A 1 76 ? 0.835 18.125 14.938 1 98.5 76 ARG A CA 1
ATOM 578 C C . ARG A 1 76 ? 1.537 18.828 13.781 1 98.5 76 ARG A C 1
ATOM 580 O O . ARG A 1 76 ? 2.629 19.375 13.945 1 98.5 76 ARG A O 1
ATOM 587 N N . LEU A 1 77 ? 0.878 18.797 12.625 1 98.5 77 LEU A N 1
ATOM 588 C CA . LEU A 1 77 ? 1.46 19.438 11.445 1 98.5 77 LEU A CA 1
ATOM 589 C C . LEU A 1 77 ? 1.692 20.922 11.695 1 98.5 77 LEU A C 1
ATOM 591 O O . LEU A 1 77 ? 2.701 21.484 11.258 1 98.5 77 LEU A O 1
ATOM 595 N N . GLU A 1 78 ? 0.795 21.5 12.359 1 98.19 78 GLU A N 1
ATOM 596 C CA . GLU A 1 78 ? 0.926 22.922 12.664 1 98.19 78 GLU A CA 1
ATOM 597 C C . GLU A 1 78 ? 2.15 23.188 13.539 1 98.19 78 GLU A C 1
ATOM 599 O O . GLU A 1 78 ? 2.752 24.266 13.469 1 98.19 78 GLU A O 1
ATOM 604 N N . ARG A 1 79 ? 2.518 22.188 14.227 1 97.75 79 ARG A N 1
ATOM 605 C CA . ARG A 1 79 ? 3.652 22.328 15.133 1 97.75 79 ARG A CA 1
ATOM 606 C C . ARG A 1 79 ? 4.953 21.906 14.453 1 97.75 79 ARG A C 1
ATOM 608 O O . ARG A 1 79 ? 6.035 22.094 15.008 1 97.75 79 ARG A O 1
ATOM 615 N N . TRP A 1 80 ? 4.887 21.359 13.289 1 97.56 80 TRP A N 1
ATOM 616 C CA . TRP A 1 80 ? 6.047 20.906 12.531 1 97.56 80 TRP A CA 1
ATOM 617 C C . TRP A 1 80 ? 6.305 21.812 11.328 1 97.56 80 TRP A C 1
ATOM 619 O O . TRP A 1 80 ? 5.957 21.469 10.195 1 97.56 80 TRP A O 1
ATOM 629 N N . PRO A 1 81 ? 7.012 22.844 11.516 1 95.5 81 PRO A N 1
ATOM 630 C CA . PRO A 1 81 ? 7.145 23.844 10.453 1 95.5 81 PRO A CA 1
ATOM 631 C C . PRO A 1 81 ? 7.91 23.312 9.242 1 95.5 81 PRO A C 1
ATOM 633 O O . PRO A 1 81 ? 7.742 23.828 8.133 1 95.5 81 PRO A O 1
ATOM 636 N N . HIS A 1 82 ? 8.586 22.312 9.422 1 95.81 82 HIS A N 1
ATOM 637 C CA . HIS A 1 82 ? 9.43 21.828 8.328 1 95.81 82 HIS A CA 1
ATOM 638 C C . HIS A 1 82 ? 8.719 20.766 7.508 1 95.81 82 HIS A C 1
ATOM 640 O O . HIS A 1 82 ? 9.227 20.312 6.477 1 95.81 82 HIS A O 1
ATOM 646 N N . VAL A 1 83 ? 7.578 20.328 7.918 1 97.81 83 VAL A N 1
ATOM 647 C CA . VAL A 1 83 ? 6.844 19.297 7.203 1 97.81 83 VAL A CA 1
ATOM 648 C C . VAL A 1 83 ? 5.887 19.938 6.199 1 97.81 83 VAL A C 1
ATOM 650 O O . VAL A 1 83 ? 4.973 20.672 6.59 1 97.81 83 VAL A O 1
ATOM 653 N N . PRO A 1 84 ? 6.137 19.719 4.922 1 97.75 84 PRO A N 1
ATOM 654 C CA . PRO A 1 84 ? 5.199 20.234 3.92 1 97.75 84 PRO A CA 1
ATOM 655 C C . PRO A 1 84 ? 3.832 19.562 3.984 1 97.75 84 PRO A C 1
ATOM 657 O O . PRO A 1 84 ? 3.748 18.344 4.09 1 97.75 84 PRO A O 1
ATOM 660 N N . TYR A 1 85 ? 2.795 20.406 3.916 1 98.5 85 TYR A N 1
ATOM 661 C CA . TYR A 1 85 ? 1.443 19.875 3.752 1 98.5 85 TYR A CA 1
ATOM 662 C C . TYR A 1 85 ? 0.533 20.922 3.105 1 98.5 85 TYR A C 1
ATOM 664 O O . TYR A 1 85 ? 0.839 22.109 3.113 1 98.5 85 TYR A O 1
ATOM 672 N N . GLY A 1 86 ? -0.524 20.406 2.463 1 98.19 86 GLY A N 1
ATOM 673 C CA . GLY A 1 86 ? -1.402 21.328 1.76 1 98.19 86 GLY A CA 1
ATOM 674 C C . GLY A 1 86 ? -2.715 20.688 1.336 1 98.19 86 GLY A C 1
ATOM 675 O O . GLY A 1 86 ? -2.961 19.516 1.611 1 98.19 86 GLY A O 1
ATOM 676 N N . SER A 1 87 ? -3.561 21.469 0.682 1 97.44 87 SER A N 1
ATOM 677 C CA . SER A 1 87 ? -4.949 21.125 0.385 1 97.44 87 SER A CA 1
ATOM 678 C C . SER A 1 87 ? -5.055 20.312 -0.906 1 97.44 87 SER A C 1
ATOM 680 O O . SER A 1 87 ? -6.121 19.797 -1.229 1 97.44 87 SER A O 1
ATOM 682 N N . GLY A 1 88 ? -4.008 20.234 -1.723 1 93.44 88 GLY A N 1
ATOM 683 C CA . GLY A 1 88 ? -4.02 19.453 -2.955 1 93.44 88 GLY A CA 1
ATOM 684 C C . GLY A 1 88 ? -2.787 19.688 -3.811 1 93.44 88 GLY A C 1
ATOM 685 O O . GLY A 1 88 ? -2.082 20.672 -3.643 1 93.44 88 GLY A O 1
ATOM 686 N N . PRO A 1 89 ? -2.527 18.734 -4.656 1 87.31 89 PRO A N 1
ATOM 687 C CA . PRO A 1 89 ? -1.336 18.828 -5.508 1 87.31 89 PRO A CA 1
ATOM 688 C C . PRO A 1 89 ? -1.301 20.109 -6.336 1 87.31 89 PRO A C 1
ATOM 690 O O . PRO A 1 89 ? -0.221 20.609 -6.641 1 87.31 89 PRO A O 1
ATOM 693 N N . GLU A 1 90 ? -2.469 20.547 -6.625 1 88.81 90 GLU A N 1
ATOM 694 C CA . GLU A 1 90 ? -2.537 21.719 -7.488 1 88.81 90 GLU A CA 1
ATOM 695 C C . GLU A 1 90 ? -2.281 23 -6.699 1 88.81 90 GLU A C 1
ATOM 697 O O . GLU A 1 90 ? -2.037 24.047 -7.285 1 88.81 90 GLU A O 1
ATOM 702 N N . ASN A 1 91 ? -2.324 22.922 -5.449 1 91.44 91 ASN A N 1
ATOM 703 C CA . ASN A 1 91 ? -2.236 24.109 -4.594 1 91.44 91 ASN A CA 1
ATOM 704 C C . ASN A 1 91 ? -0.872 24.203 -3.92 1 91.44 91 ASN A C 1
ATOM 706 O O . ASN A 1 91 ? -0.624 25.141 -3.152 1 91.44 91 ASN A O 1
ATOM 710 N N . GLY A 1 92 ? 0.019 23.203 -4.184 1 90.12 92 GLY A N 1
ATOM 711 C CA . GLY A 1 92 ? 1.304 23.188 -3.504 1 90.12 92 GLY A CA 1
ATOM 712 C C . GLY A 1 92 ? 1.184 22.953 -2.01 1 90.12 92 GLY A C 1
ATOM 713 O O . GLY A 1 92 ? 0.253 22.281 -1.554 1 90.12 92 GLY A O 1
ATOM 714 N N . TRP A 1 93 ? 2.207 23.406 -1.286 1 95.81 93 TRP A N 1
ATOM 715 C CA . TRP A 1 93 ? 2.215 23.25 0.165 1 95.81 93 TRP A CA 1
ATOM 716 C C . TRP A 1 93 ? 1.691 24.516 0.854 1 95.81 93 TRP A C 1
ATOM 718 O O . TRP A 1 93 ? 2.422 25.156 1.604 1 95.81 93 TRP A O 1
ATOM 728 N N . ASP A 1 94 ? 0.389 24.734 0.763 1 97.19 94 ASP A N 1
ATOM 729 C CA . ASP A 1 94 ? -0.254 25.969 1.199 1 97.19 94 ASP A CA 1
ATOM 730 C C . ASP A 1 94 ? -0.657 25.891 2.67 1 97.19 94 ASP A C 1
ATOM 732 O O . ASP A 1 94 ? -1.332 26.781 3.184 1 97.19 94 ASP A O 1
ATOM 736 N N . ARG A 1 95 ? -0.313 24.781 3.297 1 97.81 95 ARG A N 1
ATOM 737 C CA . ARG A 1 95 ? -0.585 24.531 4.711 1 97.81 95 ARG A CA 1
ATOM 738 C C . ARG A 1 95 ? -2.059 24.75 5.031 1 97.81 95 ARG A C 1
ATOM 740 O O . ARG A 1 95 ? -2.395 25.344 6.062 1 97.81 95 ARG A O 1
ATOM 747 N N . SER A 1 96 ? -2.908 24.375 4.086 1 97.69 96 SER A N 1
ATOM 748 C CA . SER A 1 96 ? -4.363 24.375 4.223 1 97.69 96 SER A CA 1
ATOM 749 C C . SER A 1 96 ? -4.941 22.984 4.004 1 97.69 96 SER A C 1
ATOM 751 O O . SER A 1 96 ? -4.219 22.062 3.641 1 97.69 96 SER A O 1
ATOM 753 N N . ILE A 1 97 ? -6.223 22.859 4.332 1 98.12 97 ILE A N 1
ATOM 754 C CA . ILE A 1 97 ? -6.922 21.609 4.098 1 98.12 97 ILE A CA 1
ATOM 755 C C . ILE A 1 97 ? -7.961 21.797 2.996 1 98.12 97 ILE A C 1
ATOM 757 O O . ILE A 1 97 ? -8.25 22.922 2.586 1 98.12 97 ILE A O 1
ATOM 761 N N . ASN A 1 98 ? -8.414 20.672 2.445 1 96.88 98 ASN A N 1
ATOM 762 C CA . ASN A 1 98 ? -9.492 20.734 1.463 1 96.88 98 ASN A CA 1
ATOM 763 C C . ASN A 1 98 ? -10.789 20.141 2.02 1 96.88 98 ASN A C 1
ATOM 765 O O . ASN A 1 98 ? -10.812 19.641 3.141 1 96.88 98 ASN A O 1
ATOM 769 N N . HIS A 1 99 ? -11.914 20.281 1.308 1 95.44 99 HIS A N 1
ATOM 770 C CA . HIS A 1 99 ? -13.211 19.75 1.698 1 95.44 99 HIS A CA 1
ATOM 771 C C . HIS A 1 99 ? -13.844 18.938 0.568 1 95.44 99 HIS A C 1
ATOM 773 O O . HIS A 1 99 ? -15.016 19.109 0.247 1 95.44 99 HIS A O 1
ATOM 779 N N . LEU A 1 100 ? -13.031 18.125 0.121 1 83.06 100 LEU A N 1
ATOM 780 C CA . LEU A 1 100 ? -13.508 17.281 -0.963 1 83.06 100 LEU A CA 1
ATOM 781 C C . LEU A 1 100 ? -14.484 16.219 -0.44 1 83.06 100 LEU A C 1
ATOM 783 O O . LEU A 1 100 ? -14.391 15.812 0.718 1 83.06 100 LEU A O 1
ATOM 787 N N . GLY A 1 101 ? -15.516 15.859 -1.288 1 83.81 101 GLY A N 1
ATOM 788 C CA . GLY A 1 101 ? -16.484 14.836 -0.933 1 83.81 101 GLY A CA 1
ATOM 789 C C . GLY A 1 101 ? -17.281 15.18 0.313 1 83.81 101 GLY A C 1
ATOM 790 O O . GLY A 1 101 ? -17.781 14.289 1.007 1 83.81 101 GLY A O 1
ATOM 791 N N . GLY A 1 102 ? -17.219 16.438 0.734 1 91.44 102 GLY A N 1
ATOM 792 C CA . GLY A 1 102 ? -17.938 16.844 1.927 1 91.44 102 GLY A CA 1
ATOM 793 C C . GLY A 1 102 ? -17.156 16.625 3.207 1 91.44 102 GLY A C 1
ATOM 794 O O . GLY A 1 102 ? -17.688 16.797 4.305 1 91.44 102 GLY A O 1
ATOM 795 N N . GLY A 1 103 ? -16.062 16.156 3.146 1 96.69 103 GLY A N 1
ATOM 796 C CA . GLY A 1 103 ? -15.211 15.961 4.305 1 96.69 103 GLY A CA 1
ATOM 797 C C . GLY A 1 103 ? -14.023 16.906 4.336 1 96.69 103 GLY A C 1
ATOM 798 O O . GLY A 1 103 ? -14.109 18.031 3.832 1 96.69 103 GLY A O 1
ATOM 799 N N . ARG A 1 104 ? -13.047 16.641 5.066 1 97.94 104 ARG A N 1
ATOM 800 C CA . ARG A 1 104 ? -11.781 17.344 5.156 1 97.94 104 ARG A CA 1
ATOM 801 C C . ARG A 1 104 ? -10.633 16.5 4.625 1 97.94 104 ARG A C 1
ATOM 803 O O . ARG A 1 104 ? -10.641 15.273 4.762 1 97.94 104 ARG A O 1
ATOM 810 N N . GLY A 1 105 ? -9.656 17.141 3.986 1 97.94 105 GLY A N 1
ATOM 811 C CA . GLY A 1 105 ? -8.523 16.422 3.428 1 97.94 105 GLY A CA 1
ATOM 812 C C . GLY A 1 105 ? -7.23 17.219 3.471 1 97.94 105 GLY A C 1
ATOM 813 O O . GLY A 1 105 ? -7.258 18.453 3.504 1 97.94 105 GLY A O 1
ATOM 814 N N . VAL A 1 106 ? -6.117 16.516 3.465 1 98.38 106 VAL A N 1
ATOM 815 C CA . VAL A 1 106 ? -4.805 17.156 3.471 1 98.38 106 VAL A CA 1
ATOM 816 C C . VAL A 1 106 ? -3.773 16.219 2.855 1 98.38 106 VAL A C 1
ATOM 818 O O . VAL A 1 106 ? -3.877 14.992 2.996 1 98.38 106 VAL A O 1
ATOM 821 N N . TYR A 1 107 ? -2.861 16.781 2.141 1 98.38 107 TYR A N 1
ATOM 822 C CA . TYR A 1 107 ? -1.68 16.078 1.646 1 98.38 107 TYR A CA 1
ATOM 823 C C . TYR A 1 107 ? -0.453 16.422 2.482 1 98.38 107 TYR A C 1
ATOM 825 O O . TYR A 1 107 ? -0.258 17.578 2.865 1 98.38 107 TYR A O 1
ATOM 833 N N . VAL A 1 108 ? 0.318 15.453 2.771 1 98.56 108 VAL A N 1
ATOM 834 C CA . VAL A 1 108 ? 1.526 15.625 3.57 1 98.56 108 VAL A CA 1
ATOM 835 C C . VAL A 1 108 ? 2.723 15.031 2.832 1 98.56 108 VAL A C 1
ATOM 837 O O . VAL A 1 108 ? 2.66 13.898 2.346 1 98.56 108 VAL A O 1
ATOM 840 N N . GLY A 1 109 ? 3.727 15.797 2.674 1 97.69 109 GLY A N 1
ATOM 841 C CA . GLY A 1 109 ? 4.977 15.297 2.125 1 97.69 109 GLY A CA 1
ATOM 842 C C . GLY A 1 109 ? 5.945 14.82 3.189 1 97.69 109 GLY A C 1
ATOM 843 O O . GLY A 1 109 ? 6.242 15.547 4.141 1 97.69 109 GLY A O 1
ATOM 844 N N . ASP A 1 110 ? 6.383 13.555 3.051 1 96.31 110 ASP A N 1
ATOM 845 C CA . ASP A 1 110 ? 7.387 13.102 4.012 1 96.31 110 ASP A CA 1
ATOM 846 C C . ASP A 1 110 ? 8.797 13.383 3.502 1 96.31 110 ASP A C 1
ATOM 848 O O . ASP A 1 110 ? 8.984 13.734 2.336 1 96.31 110 ASP A O 1
ATOM 852 N N . PRO A 1 111 ? 9.828 13.258 4.34 1 94.56 111 PRO A N 1
ATOM 853 C CA . PRO A 1 111 ? 11.203 13.609 3.955 1 94.56 111 PRO A CA 1
ATOM 854 C C . PRO A 1 111 ? 11.727 12.766 2.797 1 94.56 111 PRO A C 1
ATOM 856 O O . PRO A 1 111 ? 12.719 13.125 2.166 1 94.56 111 PRO A O 1
ATOM 859 N N . ASN A 1 112 ? 11.148 11.602 2.488 1 96.62 112 ASN A N 1
ATOM 860 C CA . ASN A 1 112 ? 11.586 10.711 1.419 1 96.62 112 ASN A CA 1
ATOM 861 C C . ASN A 1 112 ? 10.836 10.984 0.12 1 96.62 112 ASN A C 1
ATOM 863 O O . ASN A 1 112 ? 11.07 10.32 -0.891 1 96.62 112 ASN A O 1
ATOM 867 N N . GLY A 1 113 ? 9.922 11.875 0.184 1 95.12 113 GLY A N 1
ATOM 868 C CA . GLY A 1 113 ? 9.18 12.211 -1.02 1 95.12 113 GLY A CA 1
ATOM 869 C C . GLY A 1 113 ? 7.859 11.477 -1.133 1 95.12 113 GLY A C 1
ATOM 870 O O . GLY A 1 113 ? 7.125 11.664 -2.104 1 95.12 113 GLY A O 1
ATOM 871 N N . HIS A 1 114 ? 7.531 10.625 -0.237 1 97.31 114 HIS A N 1
ATOM 872 C CA . HIS A 1 114 ? 6.207 10.008 -0.231 1 97.31 114 HIS A CA 1
ATOM 873 C C . HIS A 1 114 ? 5.113 11.055 -0.034 1 97.31 114 HIS A C 1
ATOM 875 O O . HIS A 1 114 ? 5.301 12.023 0.706 1 97.31 114 HIS A O 1
ATOM 881 N N . SER A 1 115 ? 4.039 10.828 -0.644 1 97.5 115 SER A N 1
ATOM 882 C CA . SER A 1 115 ? 2.844 11.641 -0.426 1 97.5 115 SER A CA 1
ATOM 883 C C . SER A 1 115 ? 1.806 10.883 0.396 1 97.5 115 SER A C 1
ATOM 885 O O . SER A 1 115 ? 1.302 9.844 -0.036 1 97.5 115 SER A O 1
ATOM 887 N N . TYR A 1 116 ? 1.532 11.344 1.552 1 98.5 116 TYR A N 1
ATOM 888 C CA . TYR A 1 116 ? 0.427 10.844 2.363 1 98.5 116 TYR A CA 1
ATOM 889 C C . TYR A 1 116 ? -0.8 11.742 2.217 1 98.5 116 TYR A C 1
ATOM 891 O O . TYR A 1 116 ? -0.719 12.953 2.412 1 98.5 116 TYR A O 1
ATOM 899 N N . GLU A 1 117 ? -1.808 11.148 1.859 1 98.25 117 GLU A N 1
ATOM 900 C CA . GLU A 1 117 ? -3.098 11.828 1.788 1 98.25 117 GLU A CA 1
ATOM 901 C C . GLU A 1 117 ? -4.043 11.336 2.877 1 98.25 117 GLU A C 1
ATOM 903 O O . GLU A 1 117 ? -4.234 10.133 3.041 1 98.25 117 GLU A O 1
ATOM 908 N N . PHE A 1 118 ? -4.57 12.273 3.621 1 98.31 118 PHE A N 1
ATOM 909 C CA . PHE A 1 118 ? -5.551 11.938 4.648 1 98.31 118 PHE A CA 1
ATOM 910 C C . PHE A 1 118 ? -6.871 12.648 4.391 1 98.31 118 PHE A C 1
ATOM 912 O O . PHE A 1 118 ? -6.887 13.82 4.016 1 98.31 118 PHE A O 1
ATOM 919 N N . PHE A 1 119 ? -7.977 11.922 4.543 1 98.19 119 PHE A N 1
ATOM 920 C CA . PHE A 1 119 ? -9.281 12.539 4.344 1 98.19 119 PHE A CA 1
ATOM 921 C C . PHE A 1 119 ? -10.336 11.875 5.23 1 98.19 119 PHE A C 1
ATOM 923 O O . PHE A 1 119 ? -10.195 10.711 5.598 1 98.19 119 PHE A O 1
ATOM 930 N N . THR A 1 120 ? -11.398 12.594 5.586 1 98.19 120 THR A N 1
ATOM 931 C CA . THR A 1 120 ? -12.398 12.125 6.531 1 98.19 120 THR A CA 1
ATOM 932 C C . THR A 1 120 ? -13.633 11.602 5.793 1 98.19 120 THR A C 1
ATOM 934 O O . THR A 1 120 ? -14.531 11.023 6.406 1 98.19 120 THR A O 1
ATOM 937 N N . ALA A 1 121 ? -13.648 11.844 4.512 1 96.69 121 ALA A N 1
ATOM 938 C CA . ALA A 1 121 ? -14.672 11.305 3.615 1 96.69 121 ALA A CA 1
ATOM 939 C C . ALA A 1 121 ? -14.07 10.938 2.262 1 96.69 121 ALA A C 1
ATOM 941 O O . ALA A 1 121 ? -13.195 11.641 1.752 1 96.69 121 ALA A O 1
ATOM 942 N N . VAL A 1 122 ? -14.508 9.742 1.737 1 93.06 122 VAL A N 1
ATOM 943 C CA . VAL A 1 122 ? -13.977 9.32 0.445 1 93.06 122 VAL A CA 1
ATOM 944 C C . VAL A 1 122 ? -14.367 10.336 -0.628 1 93.06 122 VAL A C 1
ATOM 946 O O . VAL A 1 122 ? -15.555 10.594 -0.844 1 93.06 122 VAL A O 1
ATOM 949 N N . PRO A 1 123 ? -13.352 10.828 -1.197 1 82.19 123 PRO A N 1
ATOM 950 C CA . PRO A 1 123 ? -13.664 11.82 -2.229 1 82.19 123 PRO A CA 1
ATOM 951 C C . PRO A 1 123 ? -14.414 11.219 -3.416 1 82.19 123 PRO A C 1
ATOM 953 O O . PRO A 1 123 ? -14.258 10.039 -3.719 1 82.19 123 PRO A O 1
ATOM 956 N N . PRO A 1 124 ? -15.234 11.977 -3.969 1 74.69 124 PRO A N 1
ATOM 957 C CA . PRO A 1 124 ? -15.953 11.492 -5.148 1 74.69 124 PRO A CA 1
ATOM 958 C C . PRO A 1 124 ? -15.023 11.172 -6.316 1 74.69 124 PRO A C 1
ATOM 960 O O . PRO A 1 124 ? -13.961 11.773 -6.445 1 74.69 124 PRO A O 1
ATOM 963 N N . ALA A 1 125 ? -15.297 10.234 -7.125 1 64.56 125 ALA A N 1
ATOM 964 C CA . ALA A 1 125 ? -14.508 9.828 -8.289 1 64.56 125 ALA A CA 1
ATOM 965 C C . ALA A 1 125 ? -14.477 10.93 -9.344 1 64.56 125 ALA A C 1
ATOM 967 O O . ALA A 1 125 ? -15.43 11.703 -9.469 1 64.56 125 ALA A O 1
ATOM 968 N N . MET B 1 1 ? -9.266 5.219 17.266 1 78.44 1 MET B N 1
ATOM 969 C CA . MET B 1 1 ? -8.586 5.84 16.125 1 78.44 1 MET B CA 1
ATOM 970 C C . MET B 1 1 ? -8.727 4.984 14.875 1 78.44 1 MET B C 1
ATOM 972 O O . MET B 1 1 ? -8.406 3.793 14.891 1 78.44 1 MET B O 1
ATOM 976 N N . THR B 1 2 ? -9.422 5.582 13.859 1 90.94 2 THR B N 1
ATOM 977 C CA . THR B 1 2 ? -9.625 4.812 12.641 1 90.94 2 THR B CA 1
ATOM 978 C C . THR B 1 2 ? -8.711 5.312 11.523 1 90.94 2 THR B C 1
ATOM 980 O O . THR B 1 2 ? -8.664 6.508 11.242 1 90.94 2 THR B O 1
ATOM 983 N N . VAL B 1 3 ? -7.871 4.527 11.047 1 98.19 3 VAL B N 1
ATOM 984 C CA . VAL B 1 3 ? -7.035 4.762 9.875 1 98.19 3 VAL B CA 1
ATOM 985 C C . VAL B 1 3 ? -7.16 3.59 8.906 1 98.19 3 VAL B C 1
ATOM 987 O O . VAL B 1 3 ? -6.895 2.441 9.273 1 98.19 3 VAL B O 1
ATOM 990 N N . VAL B 1 4 ? -7.621 3.854 7.719 1 98.12 4 VAL B N 1
ATOM 991 C CA . VAL B 1 4 ? -7.828 2.822 6.707 1 98.12 4 VAL B CA 1
ATOM 992 C C . VAL B 1 4 ? 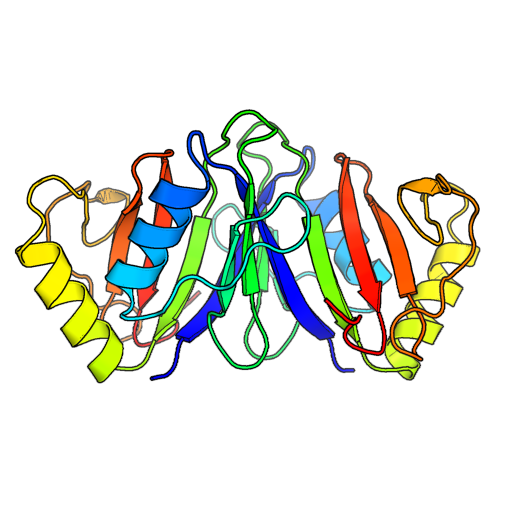-7.137 3.229 5.406 1 98.12 4 VAL B C 1
ATOM 994 O O . VAL B 1 4 ? -7.355 4.332 4.902 1 98.12 4 VAL B O 1
ATOM 997 N N . LEU B 1 5 ? -6.27 2.402 4.93 1 98.5 5 LEU B N 1
ATOM 998 C CA . LEU B 1 5 ? -5.727 2.689 3.605 1 98.5 5 LEU B CA 1
ATOM 999 C C . LEU B 1 5 ? -6.812 2.584 2.539 1 98.5 5 LEU B C 1
ATOM 1001 O O . LEU B 1 5 ? -7.348 1.501 2.299 1 98.5 5 LEU B O 1
ATOM 1005 N N . ASN B 1 6 ? -7.105 3.656 1.929 1 98 6 ASN B N 1
ATOM 1006 C CA . ASN B 1 6 ? -8.172 3.732 0.938 1 98 6 ASN B CA 1
ATOM 1007 C C . ASN B 1 6 ? -7.656 3.445 -0.469 1 98 6 ASN B C 1
ATOM 1009 O O . ASN B 1 6 ? -8.328 2.783 -1.26 1 98 6 ASN B O 1
ATOM 1013 N N . HIS B 1 7 ? -6.555 4.039 -0.807 1 98.25 7 HIS B N 1
ATOM 1014 C CA . HIS B 1 7 ? -5.945 3.752 -2.102 1 98.25 7 HIS B CA 1
ATOM 1015 C C . HIS B 1 7 ? -4.438 3.967 -2.061 1 98.25 7 HIS B C 1
ATOM 1017 O O . HIS B 1 7 ? -3.932 4.691 -1.203 1 98.25 7 HIS B O 1
ATOM 1023 N N . THR B 1 8 ? -3.738 3.342 -2.912 1 98.19 8 THR B N 1
ATOM 1024 C CA . THR B 1 8 ? -2.328 3.576 -3.203 1 98.19 8 THR B CA 1
ATOM 1025 C C . THR B 1 8 ? -2.039 3.355 -4.688 1 98.19 8 THR B C 1
ATOM 1027 O O . THR B 1 8 ? -2.857 2.777 -5.402 1 98.19 8 THR B O 1
ATOM 1030 N N . ILE B 1 9 ? -0.973 3.854 -5.082 1 98 9 ILE B N 1
ATOM 1031 C CA . ILE B 1 9 ? -0.628 3.801 -6.5 1 98 9 ILE B CA 1
ATOM 1032 C C . ILE B 1 9 ? 0.359 2.662 -6.746 1 98 9 ILE B C 1
ATOM 1034 O O . ILE B 1 9 ? 1.294 2.463 -5.969 1 98 9 ILE B O 1
ATOM 1038 N N . VAL B 1 10 ? 0.124 1.872 -7.746 1 98.19 10 VAL B N 1
ATOM 1039 C CA . VAL B 1 10 ? 1.023 0.835 -8.242 1 98.19 10 VAL B CA 1
ATOM 1040 C C . VAL B 1 10 ? 1.564 1.232 -9.609 1 98.19 10 VAL B C 1
ATOM 1042 O O . VAL B 1 10 ? 0.812 1.303 -10.586 1 98.19 10 VAL B O 1
ATOM 1045 N N . ARG B 1 11 ? 2.824 1.443 -9.68 1 97.75 11 ARG B N 1
ATOM 1046 C CA . ARG B 1 11 ? 3.424 1.856 -10.945 1 97.75 11 ARG B CA 1
ATOM 1047 C C . ARG B 1 11 ? 3.557 0.676 -11.898 1 97.75 11 ARG B C 1
ATOM 1049 O O . ARG B 1 11 ? 3.867 -0.44 -11.477 1 97.75 11 ARG B O 1
ATOM 1056 N N . ALA B 1 12 ? 3.35 0.919 -13.094 1 98.25 12 ALA B N 1
ATOM 1057 C CA . ALA B 1 12 ? 3.436 -0.115 -14.125 1 98.25 12 ALA B CA 1
ATOM 1058 C C . ALA B 1 12 ? 3.859 0.479 -15.469 1 98.25 12 ALA B C 1
ATOM 1060 O O . ALA B 1 12 ? 3.598 1.651 -15.742 1 98.25 12 ALA B O 1
ATOM 1061 N N . ALA B 1 13 ? 4.539 -0.312 -16.266 1 98.12 13 ALA B N 1
ATOM 1062 C CA . ALA B 1 13 ? 4.906 0.111 -17.609 1 98.12 13 ALA B CA 1
ATOM 1063 C C . ALA B 1 13 ? 3.668 0.276 -18.484 1 98.12 13 ALA B C 1
ATOM 1065 O O . ALA B 1 13 ? 3.605 1.186 -19.312 1 98.12 13 ALA B O 1
ATOM 1066 N N . ASP B 1 14 ? 2.717 -0.554 -18.375 1 98.25 14 ASP B N 1
ATOM 1067 C CA . ASP B 1 14 ? 1.386 -0.527 -18.969 1 98.25 14 ASP B CA 1
ATOM 1068 C C . ASP B 1 14 ? 0.302 -0.7 -17.906 1 98.25 14 ASP B C 1
ATOM 1070 O O . ASP B 1 14 ? 0.027 -1.819 -17.469 1 98.25 14 ASP B O 1
ATOM 1074 N N . GLN B 1 15 ? -0.326 0.444 -17.562 1 98.44 15 GLN B N 1
ATOM 1075 C CA . GLN B 1 15 ? -1.214 0.431 -16.406 1 98.44 15 GLN B CA 1
ATOM 1076 C C . GLN B 1 15 ? -2.432 -0.454 -16.656 1 98.44 15 GLN B C 1
ATOM 1078 O O . GLN B 1 15 ? -2.939 -1.098 -15.734 1 98.44 15 GLN B O 1
ATOM 1083 N N . ASP B 1 16 ? -2.914 -0.545 -17.844 1 98.56 16 ASP B N 1
ATOM 1084 C CA . ASP B 1 16 ? -4.082 -1.37 -18.141 1 98.56 16 ASP B CA 1
ATOM 1085 C C . ASP B 1 16 ? -3.742 -2.855 -18.062 1 98.56 16 ASP B C 1
ATOM 1087 O O . ASP B 1 16 ? -4.496 -3.639 -17.484 1 98.56 16 ASP B O 1
ATOM 1091 N N . ALA B 1 17 ? -2.607 -3.246 -18.625 1 98.44 17 ALA B N 1
ATOM 1092 C CA . ALA B 1 17 ? -2.17 -4.637 -18.562 1 98.44 17 ALA B CA 1
ATOM 1093 C C . ALA B 1 17 ? -1.912 -5.066 -17.125 1 98.44 17 ALA B C 1
ATOM 1095 O O . ALA B 1 17 ? -2.26 -6.18 -16.719 1 98.44 17 ALA B O 1
ATOM 1096 N N . ALA B 1 18 ? -1.276 -4.18 -16.344 1 98.5 18 ALA B N 1
ATOM 1097 C CA . ALA B 1 18 ? -0.961 -4.492 -14.945 1 98.5 18 ALA B CA 1
ATOM 1098 C C . ALA B 1 18 ? -2.232 -4.637 -14.117 1 98.5 18 ALA B C 1
ATOM 1100 O O . ALA B 1 18 ? -2.35 -5.559 -13.305 1 98.5 18 ALA B O 1
ATOM 1101 N N . ALA B 1 19 ? -3.15 -3.701 -14.32 1 98.75 19 ALA B N 1
ATOM 1102 C CA . ALA B 1 19 ? -4.43 -3.77 -13.617 1 98.75 19 ALA B CA 1
ATOM 1103 C C . ALA B 1 19 ? -5.176 -5.055 -13.969 1 98.75 19 ALA B C 1
ATOM 1105 O O . ALA B 1 19 ? -5.719 -5.723 -13.078 1 98.75 19 ALA B O 1
ATOM 1106 N N . LEU B 1 20 ? -5.191 -5.383 -15.227 1 98.56 20 LEU B N 1
ATOM 1107 C CA . LEU B 1 20 ? -5.875 -6.586 -15.68 1 98.56 20 LEU B CA 1
ATOM 1108 C C . LEU B 1 20 ? -5.238 -7.836 -15.078 1 98.56 20 LEU B C 1
ATOM 1110 O O . LEU B 1 20 ? -5.945 -8.742 -14.633 1 98.56 20 LEU B O 1
ATOM 1114 N N . PHE B 1 21 ? -3.951 -7.922 -15.094 1 98.69 21 PHE B N 1
ATOM 1115 C CA . PHE B 1 21 ? -3.24 -9.047 -14.508 1 98.69 21 PHE B CA 1
ATOM 1116 C C . PHE B 1 21 ? -3.652 -9.25 -13.055 1 98.69 21 PHE B C 1
ATOM 1118 O O . PHE B 1 21 ? -4.02 -10.359 -12.656 1 98.69 21 PHE B O 1
ATOM 1125 N N . PHE B 1 22 ? -3.551 -8.195 -12.258 1 98.75 22 PHE B N 1
ATOM 1126 C CA . PHE B 1 22 ? -3.869 -8.266 -10.836 1 98.75 22 PHE B CA 1
ATOM 1127 C C . PHE B 1 22 ? -5.328 -8.656 -10.625 1 98.75 22 PHE B C 1
ATOM 1129 O O . PHE B 1 22 ? -5.633 -9.5 -9.781 1 98.75 22 PHE B O 1
ATOM 1136 N N . ALA B 1 23 ? -6.172 -7.98 -11.398 1 98.62 23 ALA B N 1
ATOM 1137 C CA . ALA B 1 23 ? -7.605 -8.258 -11.289 1 98.62 23 ALA B CA 1
ATOM 1138 C C . ALA B 1 23 ? -7.906 -9.719 -11.602 1 98.62 23 ALA B C 1
ATOM 1140 O O . ALA B 1 23 ? -8.609 -10.391 -10.836 1 98.62 23 ALA B O 1
ATOM 1141 N N . GLU B 1 24 ? -7.395 -10.258 -12.664 1 98.06 24 GLU B N 1
ATOM 1142 C CA . GLU B 1 24 ? -7.633 -11.641 -13.055 1 98.06 24 GLU B CA 1
ATOM 1143 C C . GLU B 1 24 ? -7.055 -12.609 -12.031 1 98.06 24 GLU B C 1
ATOM 1145 O O . GLU B 1 24 ? -7.668 -13.641 -11.727 1 98.06 24 GLU B O 1
ATOM 1150 N N . LEU B 1 25 ? -5.879 -12.273 -11.531 1 98.19 25 LEU B N 1
ATOM 1151 C CA . LEU B 1 25 ? -5.23 -13.117 -10.531 1 98.19 25 LEU B CA 1
ATOM 1152 C C . LEU B 1 25 ? -6.16 -13.367 -9.352 1 98.19 25 LEU B C 1
ATOM 1154 O O . LEU B 1 25 ? -6.191 -14.477 -8.812 1 98.19 25 LEU B O 1
ATOM 1158 N N . LEU B 1 26 ? -7 -12.406 -9.031 1 98.25 26 LEU B N 1
ATOM 1159 C CA . LEU B 1 26 ? -7.805 -12.484 -7.816 1 98.25 26 LEU B CA 1
ATOM 1160 C C . LEU B 1 26 ? -9.289 -12.578 -8.156 1 98.25 26 LEU B C 1
ATOM 1162 O O . LEU B 1 26 ? -10.141 -12.477 -7.27 1 98.25 26 LEU B O 1
ATOM 1166 N N . ASP B 1 27 ? -9.594 -12.703 -9.438 1 97.31 27 ASP B N 1
ATOM 1167 C CA . ASP B 1 27 ? -10.969 -12.758 -9.914 1 97.31 27 ASP B CA 1
ATOM 1168 C C . ASP B 1 27 ? -11.734 -11.484 -9.547 1 97.31 27 ASP B C 1
ATOM 1170 O O . ASP B 1 27 ? -12.852 -11.555 -9.031 1 97.31 27 ASP B O 1
ATOM 1174 N N . LEU B 1 28 ? -11.047 -10.43 -9.719 1 98 28 LEU B N 1
ATOM 1175 C CA . LEU B 1 28 ? -11.617 -9.094 -9.586 1 98 28 LEU B CA 1
ATOM 1176 C C . LEU B 1 28 ? -11.852 -8.461 -10.953 1 98 28 LEU B C 1
ATOM 1178 O O . LEU B 1 28 ? -11.688 -9.117 -11.984 1 98 28 LEU B O 1
ATOM 1182 N N . ARG B 1 29 ? -12.367 -7.238 -10.891 1 97.44 29 ARG B N 1
ATOM 1183 C CA . ARG B 1 29 ? -12.594 -6.508 -12.133 1 97.44 29 ARG B CA 1
ATOM 1184 C C . ARG B 1 29 ? -11.82 -5.195 -12.141 1 97.44 29 ARG B C 1
ATOM 1186 O O . ARG B 1 29 ? -11.609 -4.582 -11.094 1 97.44 29 ARG B O 1
ATOM 1193 N N . VAL B 1 30 ? -11.391 -4.855 -13.312 1 98.44 30 VAL B N 1
ATOM 1194 C CA . VAL B 1 30 ? -10.805 -3.535 -13.508 1 98.44 30 VAL B CA 1
ATOM 1195 C C . VAL B 1 30 ? -11.898 -2.473 -13.484 1 98.44 30 VAL B C 1
ATOM 1197 O O . VAL B 1 30 ? -12.961 -2.646 -14.094 1 98.44 30 VAL B O 1
ATOM 1200 N N . GLY B 1 31 ? -11.656 -1.479 -12.703 1 97.81 31 GLY B N 1
ATOM 1201 C CA . GLY B 1 31 ? -12.625 -0.398 -12.641 1 97.81 31 GLY B CA 1
ATOM 1202 C C . GLY B 1 31 ? -12.516 0.573 -13.797 1 97.81 31 GLY B C 1
ATOM 1203 O O . GLY B 1 31 ? -11.602 0.462 -14.625 1 97.81 31 GLY B O 1
ATOM 1204 N N . GLU B 1 32 ? -13.406 1.514 -13.797 1 95.62 32 GLU B N 1
ATOM 1205 C CA . GLU B 1 32 ? -13.336 2.604 -14.766 1 95.62 32 GLU B CA 1
ATOM 1206 C C . GLU B 1 32 ? -12.172 3.535 -14.461 1 95.62 32 GLU B C 1
ATOM 1208 O O . GLU B 1 32 ? -11.883 3.822 -13.305 1 95.62 32 GLU B O 1
ATOM 1213 N N . ARG B 1 33 ? -11.617 3.996 -15.578 1 94.94 33 ARG B N 1
ATOM 1214 C CA . ARG B 1 33 ? -10.492 4.914 -15.43 1 94.94 33 ARG B CA 1
ATOM 1215 C C . ARG B 1 33 ? -10.852 6.074 -14.5 1 94.94 33 ARG B C 1
ATOM 1217 O O . ARG B 1 33 ? -11.961 6.621 -14.586 1 94.94 33 ARG B O 1
ATOM 1224 N N . ALA B 1 34 ? -10.031 6.434 -13.547 1 91.38 34 ALA B N 1
ATOM 1225 C CA . ALA B 1 34 ? -10.141 7.547 -12.609 1 91.38 34 ALA B CA 1
ATOM 1226 C C . ALA B 1 34 ? -8.953 8.5 -12.742 1 91.38 34 ALA B C 1
ATOM 1228 O O . ALA B 1 34 ? -7.883 8.25 -12.172 1 91.38 34 ALA B O 1
ATOM 1229 N N . GLY B 1 35 ? -9.273 9.602 -13.414 1 93.75 35 GLY B N 1
ATOM 1230 C CA . GLY B 1 35 ? -8.117 10.406 -13.781 1 93.75 35 GLY B CA 1
ATOM 1231 C C . GLY B 1 35 ? -7.105 9.641 -14.617 1 93.75 35 GLY B C 1
ATOM 1232 O O . GLY B 1 35 ? -7.465 9.031 -15.625 1 93.75 35 GLY B O 1
ATOM 1233 N N . PRO B 1 36 ? -5.844 9.711 -14.148 1 96.25 36 PRO B N 1
ATOM 1234 C CA . PRO B 1 36 ? -4.816 9.016 -14.93 1 96.25 36 PRO B CA 1
ATOM 1235 C C . PRO B 1 36 ? -4.68 7.543 -14.547 1 96.25 36 PRO B C 1
ATOM 1237 O O . PRO B 1 36 ? -3.797 6.852 -15.055 1 96.25 36 PRO B O 1
ATOM 1240 N N . PHE B 1 37 ? -5.484 7.031 -13.727 1 97.75 37 PHE B N 1
ATOM 1241 C CA . PHE B 1 37 ? -5.242 5.719 -13.141 1 97.75 37 PHE B CA 1
ATOM 1242 C C . PHE B 1 37 ? -6.203 4.684 -13.711 1 97.75 37 PHE B C 1
ATOM 1244 O O . PHE B 1 37 ? -7.309 5.027 -14.141 1 97.75 37 PHE B O 1
ATOM 1251 N N . THR B 1 38 ? -5.801 3.463 -13.734 1 98.69 38 THR B N 1
ATOM 1252 C CA . THR B 1 38 ? -6.664 2.299 -13.891 1 98.69 38 THR B CA 1
ATOM 1253 C C . THR B 1 38 ? -6.863 1.584 -12.562 1 98.69 38 THR B C 1
ATOM 1255 O O . THR B 1 38 ? -5.961 0.903 -12.07 1 98.69 38 THR B O 1
ATOM 1258 N N . PRO B 1 39 ? -8.031 1.762 -12.008 1 98.62 39 PRO B N 1
ATOM 1259 C CA . PRO B 1 39 ? -8.227 1.257 -10.648 1 98.62 39 PRO B CA 1
ATOM 1260 C C . PRO B 1 39 ? -8.695 -0.195 -10.617 1 98.62 39 PRO B C 1
ATOM 1262 O O . PRO B 1 39 ? -9.43 -0.627 -11.516 1 98.62 39 PRO B O 1
ATOM 1265 N N . VAL B 1 40 ? -8.25 -0.973 -9.656 1 98.69 40 VAL B N 1
ATOM 1266 C CA . VAL B 1 40 ? -8.836 -2.25 -9.258 1 98.69 40 VAL B CA 1
ATOM 1267 C C . VAL B 1 40 ? -9.297 -2.174 -7.805 1 98.69 40 VAL B C 1
ATOM 1269 O O . VAL B 1 40 ? -8.477 -2.016 -6.895 1 98.69 40 VAL B O 1
ATOM 1272 N N . ARG B 1 41 ? -10.562 -2.213 -7.594 1 98 41 ARG B N 1
ATOM 1273 C CA . ARG B 1 41 ? -11.094 -2.291 -6.238 1 98 41 ARG B CA 1
ATOM 1274 C C . ARG B 1 41 ? -10.82 -3.658 -5.617 1 98 41 ARG B C 1
ATOM 1276 O O . ARG B 1 41 ? -11.344 -4.672 -6.082 1 98 41 ARG B O 1
ATOM 1283 N N . VAL B 1 42 ? -10.023 -3.65 -4.578 1 98.31 42 VAL B N 1
ATOM 1284 C CA . VAL B 1 42 ? -9.594 -4.902 -3.967 1 98.31 42 VAL B CA 1
ATOM 1285 C C . VAL B 1 42 ? -10.68 -5.418 -3.025 1 98.31 42 VAL B C 1
ATOM 1287 O O . VAL B 1 42 ? -10.953 -6.621 -2.986 1 98.31 42 VAL B O 1
ATOM 1290 N N . ASN B 1 43 ? -11.188 -4.539 -2.209 1 97.69 43 ASN B N 1
ATOM 1291 C CA . ASN B 1 43 ? -12.281 -4.785 -1.281 1 97.69 43 ASN B CA 1
ATOM 1292 C C . ASN B 1 43 ? -13.039 -3.504 -0.955 1 97.69 43 ASN B C 1
ATOM 1294 O O . ASN B 1 43 ? -13 -2.541 -1.721 1 97.69 43 ASN B O 1
ATOM 1298 N N . GLY B 1 44 ? -13.812 -3.506 0.09 1 95.75 44 GLY B N 1
ATOM 1299 C CA . GLY B 1 44 ? -14.625 -2.355 0.436 1 95.75 44 GLY B CA 1
ATOM 1300 C C . GLY B 1 44 ? -13.812 -1.148 0.861 1 95.75 44 GLY B C 1
ATOM 1301 O O . GLY B 1 44 ? -14.328 -0.027 0.891 1 95.75 44 GLY B O 1
ATOM 1302 N N . ASP B 1 45 ? -12.547 -1.301 1.114 1 95.88 45 ASP B N 1
ATOM 1303 C CA . ASP B 1 45 ? -11.758 -0.229 1.713 1 95.88 45 ASP B CA 1
ATOM 1304 C C . ASP B 1 45 ? -10.609 0.183 0.796 1 95.88 45 ASP B C 1
ATOM 1306 O O . ASP B 1 45 ? -10.156 1.332 0.831 1 95.88 45 ASP B O 1
ATOM 1310 N N . LEU B 1 46 ? -10.172 -0.748 -0.042 1 98 46 LEU B N 1
ATOM 1311 C CA . LEU B 1 46 ? -8.906 -0.517 -0.725 1 98 46 LEU B CA 1
ATOM 1312 C C . LEU B 1 46 ? -9.086 -0.571 -2.238 1 98 46 LEU B C 1
ATOM 1314 O O . LEU B 1 46 ? -9.68 -1.515 -2.764 1 98 46 LEU B O 1
ATOM 1318 N N . THR B 1 47 ? -8.523 0.403 -2.883 1 98.25 47 THR B N 1
ATOM 1319 C CA . THR B 1 47 ? -8.336 0.406 -4.332 1 98.25 47 THR B CA 1
ATOM 1320 C C . THR B 1 47 ? -6.863 0.53 -4.688 1 98.25 47 THR B C 1
ATOM 1322 O O . THR B 1 47 ? -6.145 1.353 -4.113 1 98.25 47 THR B O 1
ATOM 1325 N N . LEU B 1 48 ? -6.383 -0.317 -5.512 1 98.69 48 LEU B N 1
ATOM 1326 C CA . LEU B 1 48 ? -5.086 -0.113 -6.145 1 98.69 48 LEU B CA 1
ATOM 1327 C C . LEU B 1 48 ? -5.234 0.671 -7.445 1 98.69 48 LEU B C 1
ATOM 1329 O O . LEU B 1 48 ? -5.977 0.263 -8.344 1 98.69 48 LEU B O 1
ATOM 1333 N N . ASP B 1 49 ? -4.559 1.786 -7.496 1 98.56 49 ASP B N 1
ATOM 1334 C CA . ASP B 1 49 ? -4.551 2.631 -8.688 1 98.56 49 ASP B CA 1
ATOM 1335 C C . ASP B 1 49 ? -3.297 2.391 -9.523 1 98.56 49 ASP B C 1
ATOM 1337 O O . ASP B 1 49 ? -2.201 2.816 -9.148 1 98.56 49 ASP B O 1
ATOM 1341 N N . PHE B 1 50 ? -3.438 1.801 -10.625 1 98.69 50 PHE B N 1
ATOM 1342 C CA . PHE B 1 50 ? -2.305 1.521 -11.5 1 98.69 50 PHE B CA 1
ATOM 1343 C C . PHE B 1 50 ? -1.983 2.727 -12.375 1 98.69 50 PHE B C 1
ATOM 1345 O O . PHE B 1 50 ? -2.891 3.385 -12.891 1 98.69 50 PHE B O 1
ATOM 1352 N N . ASP B 1 51 ? -0.76 2.967 -12.461 1 98.31 51 ASP B N 1
ATOM 1353 C CA . ASP B 1 51 ? -0.298 4.207 -13.078 1 98.31 51 ASP B CA 1
ATOM 1354 C C . ASP B 1 51 ? 0.932 3.959 -13.953 1 98.31 51 ASP B C 1
ATOM 1356 O O . ASP B 1 51 ? 1.871 3.281 -13.531 1 98.31 51 ASP B O 1
ATOM 1360 N N . GLU B 1 52 ? 0.995 4.531 -15.188 1 97.94 52 GLU B N 1
ATOM 1361 C CA . GLU B 1 52 ? 2.117 4.281 -16.094 1 97.94 52 GLU B CA 1
ATOM 1362 C C . GLU B 1 52 ? 2.916 5.555 -16.344 1 97.94 52 GLU B C 1
ATOM 1364 O O . GLU B 1 52 ? 3.789 5.586 -17.203 1 97.94 52 GLU B O 1
ATOM 1369 N N . ARG B 1 53 ? 2.668 6.633 -15.633 1 96.62 53 ARG B N 1
ATOM 1370 C CA . ARG B 1 53 ? 3.254 7.941 -15.898 1 96.62 53 ARG B CA 1
ATOM 1371 C C . ARG B 1 53 ? 4.688 8.016 -15.391 1 96.62 53 ARG B C 1
ATOM 1373 O O . ARG B 1 53 ? 5.449 8.906 -15.789 1 96.62 53 ARG B O 1
ATOM 1380 N N . HIS B 1 54 ? 5.094 7.066 -14.477 1 93.62 54 HIS B N 1
ATOM 1381 C CA . HIS B 1 54 ? 6.426 7.09 -13.883 1 93.62 54 HIS B CA 1
ATOM 1382 C C . HIS B 1 54 ? 7.129 5.75 -14.07 1 93.62 54 HIS B C 1
ATOM 1384 O O . HIS B 1 54 ? 6.484 4.73 -14.328 1 93.62 54 HIS B O 1
ATOM 1390 N N . ALA B 1 55 ? 8.43 5.762 -13.906 1 93.19 55 ALA B N 1
ATOM 1391 C CA . ALA B 1 55 ? 9.211 4.527 -13.992 1 93.19 55 ALA B CA 1
ATOM 1392 C C . ALA B 1 55 ? 8.773 3.525 -12.93 1 93.19 55 ALA B C 1
ATOM 1394 O O . ALA B 1 55 ? 8.469 3.906 -11.797 1 93.19 55 ALA B O 1
ATOM 1395 N N . VAL B 1 56 ? 8.828 2.342 -13.391 1 95 56 VAL B N 1
ATOM 1396 C CA . VAL B 1 56 ? 8.406 1.269 -12.5 1 95 56 VAL B CA 1
ATOM 1397 C C . VAL B 1 56 ? 9.484 1.025 -11.445 1 95 56 VAL B C 1
ATOM 1399 O O . VAL B 1 56 ? 10.672 0.985 -11.758 1 95 56 VAL B O 1
ATOM 1402 N N . VAL B 1 57 ? 9 0.913 -10.266 1 91.38 57 VAL B N 1
ATOM 1403 C CA . VAL B 1 57 ? 9.805 0.416 -9.156 1 91.38 57 VAL B CA 1
ATOM 1404 C C . VAL B 1 57 ? 9.055 -0.701 -8.43 1 91.38 57 VAL B C 1
ATOM 1406 O O . VAL B 1 57 ? 7.906 -0.52 -8.016 1 91.38 57 VAL B O 1
ATOM 1409 N N . ALA B 1 58 ? 9.828 -1.768 -8.266 1 92.81 58 ALA B N 1
ATOM 1410 C CA . ALA B 1 58 ? 9.195 -2.961 -7.707 1 92.81 58 ALA B CA 1
ATOM 1411 C C . ALA B 1 58 ? 8.688 -2.701 -6.289 1 92.81 58 ALA B C 1
ATOM 1413 O O . ALA B 1 58 ? 9.406 -2.154 -5.453 1 92.81 58 ALA B O 1
ATOM 1414 N N . GLY B 1 59 ? 7.453 -3.035 -6.059 1 95.44 59 GLY B N 1
ATOM 1415 C CA . GLY B 1 59 ? 6.852 -2.996 -4.734 1 95.44 59 GLY B CA 1
ATOM 1416 C C . GLY B 1 59 ? 6.504 -4.371 -4.195 1 95.44 59 GLY B C 1
ATOM 1417 O O . GLY B 1 59 ? 6.633 -5.371 -4.902 1 95.44 59 GLY B O 1
ATOM 1418 N N . HIS B 1 60 ? 6.207 -4.41 -2.92 1 97.06 60 HIS B N 1
ATOM 1419 C CA . HIS B 1 60 ? 5.762 -5.625 -2.246 1 97.06 60 HIS B CA 1
ATOM 1420 C C . HIS B 1 60 ? 4.414 -5.41 -1.565 1 97.06 60 HIS B C 1
ATOM 1422 O O . HIS B 1 60 ? 4.246 -4.465 -0.792 1 97.06 60 HIS B O 1
ATOM 1428 N N . PHE B 1 61 ? 3.514 -6.285 -1.852 1 98.38 61 PHE B N 1
ATOM 1429 C CA . PHE B 1 61 ? 2.176 -6.25 -1.273 1 98.38 61 PHE B CA 1
ATOM 1430 C C . PHE B 1 61 ? 1.792 -7.613 -0.716 1 98.38 61 PHE B C 1
ATOM 1432 O O . PHE B 1 61 ? 1.716 -8.594 -1.459 1 98.38 61 PHE B O 1
ATOM 1439 N N . GLY B 1 62 ? 1.6 -7.707 0.571 1 98.06 62 GLY B N 1
ATOM 1440 C CA . GLY B 1 62 ? 1.146 -8.93 1.215 1 98.06 62 GLY B CA 1
ATOM 1441 C C . GLY B 1 62 ? -0.337 -8.922 1.536 1 98.06 62 GLY B C 1
ATOM 1442 O O . GLY B 1 62 ? -0.812 -8.055 2.273 1 98.06 62 GLY B O 1
ATOM 1443 N N . PHE B 1 63 ? -1.019 -9.883 1.014 1 98.62 63 PHE B N 1
ATOM 1444 C CA . PHE B 1 63 ? -2.467 -9.93 1.175 1 98.62 63 PHE B CA 1
ATOM 1445 C C . PHE B 1 63 ? -2.879 -11.164 1.979 1 98.62 63 PHE B C 1
ATOM 1447 O O . PHE B 1 63 ? -2.42 -12.273 1.705 1 98.62 63 PHE B O 1
ATOM 1454 N N . LEU B 1 64 ? -3.676 -10.93 2.992 1 98.31 64 LEU B N 1
ATOM 1455 C CA . LEU B 1 64 ? -4.426 -12.008 3.629 1 98.31 64 LEU B CA 1
ATOM 1456 C C . LEU B 1 64 ? -5.691 -12.328 2.84 1 98.31 64 LEU B C 1
ATOM 1458 O O . LEU B 1 64 ? -6.477 -11.43 2.527 1 98.31 64 LEU B O 1
ATOM 1462 N N . VAL B 1 65 ? -5.852 -13.555 2.441 1 98.38 65 VAL B N 1
ATOM 1463 C CA . VAL B 1 65 ? -7.016 -13.969 1.664 1 98.38 65 VAL B CA 1
ATOM 1464 C C . VAL B 1 65 ? -7.66 -15.195 2.305 1 98.38 65 VAL B C 1
ATOM 1466 O O . VAL B 1 65 ? -7.02 -15.898 3.09 1 98.38 65 VAL B O 1
ATOM 1469 N N . ASP B 1 66 ? -8.914 -15.398 2.047 1 98.06 66 ASP B N 1
ATOM 1470 C CA . ASP B 1 66 ? -9.539 -16.625 2.549 1 98.06 66 ASP B CA 1
ATOM 1471 C C . ASP B 1 66 ? -9.141 -17.828 1.699 1 98.06 66 ASP B C 1
ATOM 1473 O O . ASP B 1 66 ? -8.539 -17.672 0.638 1 98.06 66 ASP B O 1
ATOM 1477 N N . ASP B 1 67 ? -9.477 -19.031 2.129 1 97.69 67 ASP B N 1
ATOM 1478 C CA . ASP B 1 67 ? -9.055 -20.266 1.484 1 97.69 67 ASP B CA 1
ATOM 1479 C C . ASP B 1 67 ? -9.633 -20.375 0.077 1 97.69 67 ASP B C 1
ATOM 1481 O O . ASP B 1 67 ? -8.969 -20.875 -0.838 1 97.69 67 ASP B O 1
ATOM 1485 N N . THR B 1 68 ? -10.836 -20 -0.067 1 98.12 68 THR B N 1
ATOM 1486 C CA . THR B 1 68 ? -11.477 -20.078 -1.373 1 98.12 68 THR B CA 1
ATOM 1487 C C . THR B 1 68 ? -10.766 -19.188 -2.385 1 98.12 68 THR B C 1
ATOM 1489 O O . THR B 1 68 ? -10.508 -19.609 -3.516 1 98.12 68 THR B O 1
ATOM 1492 N N . THR B 1 69 ? -10.477 -17.984 -1.973 1 98.38 69 THR B N 1
ATOM 1493 C CA . THR B 1 69 ? -9.734 -17.062 -2.828 1 98.38 69 THR B CA 1
ATOM 1494 C C . THR B 1 69 ? -8.359 -17.625 -3.162 1 98.38 69 THR B C 1
ATOM 1496 O O . THR B 1 69 ? -7.914 -17.547 -4.309 1 98.38 69 THR B O 1
ATOM 1499 N N . PHE B 1 70 ? -7.719 -18.188 -2.189 1 98.56 70 PHE B N 1
ATOM 1500 C CA . PHE B 1 70 ? -6.391 -18.766 -2.381 1 98.56 70 PHE B CA 1
ATOM 1501 C C . PHE B 1 70 ? -6.438 -19.906 -3.393 1 98.56 70 PHE B C 1
ATOM 1503 O O . PHE B 1 70 ? -5.602 -19.969 -4.293 1 98.56 70 PHE B O 1
ATOM 1510 N N . ASP B 1 71 ? -7.414 -20.766 -3.27 1 98.44 71 ASP B N 1
ATOM 1511 C CA . ASP B 1 71 ? -7.566 -21.875 -4.195 1 98.44 71 ASP B CA 1
ATOM 1512 C C . ASP B 1 71 ? -7.75 -21.375 -5.629 1 98.44 71 ASP B C 1
ATOM 1514 O O . ASP B 1 71 ? -7.156 -21.922 -6.559 1 98.44 71 ASP B O 1
ATOM 1518 N N . GLY B 1 72 ? -8.602 -20.406 -5.762 1 98.44 72 GLY B N 1
ATOM 1519 C CA . GLY B 1 72 ? -8.82 -19.844 -7.086 1 98.44 72 GLY B CA 1
ATOM 1520 C C . GLY B 1 72 ? -7.566 -19.266 -7.707 1 98.44 72 GLY B C 1
ATOM 1521 O O . GLY B 1 72 ? -7.309 -19.453 -8.898 1 98.44 72 GLY B O 1
ATOM 1522 N N . LEU B 1 73 ? -6.848 -18.547 -6.898 1 98.12 73 LEU B N 1
ATOM 1523 C CA . LEU B 1 73 ? -5.613 -17.906 -7.344 1 98.12 73 LEU B CA 1
ATOM 1524 C C . LEU B 1 73 ? -4.594 -18.953 -7.789 1 98.12 73 LEU B C 1
ATOM 1526 O O . LEU B 1 73 ? -3.945 -18.797 -8.828 1 98.12 73 LEU B O 1
ATOM 1530 N N . ILE B 1 74 ? -4.434 -20.031 -7.02 1 98.5 74 ILE B N 1
ATOM 1531 C CA . ILE B 1 74 ? -3.484 -21.094 -7.355 1 98.5 74 ILE B CA 1
ATOM 1532 C C . ILE B 1 74 ? -3.916 -21.781 -8.648 1 98.5 74 ILE B C 1
ATOM 1534 O O . ILE B 1 74 ? -3.086 -22.078 -9.508 1 98.5 74 ILE B O 1
ATOM 1538 N N . ALA B 1 75 ? -5.156 -22.031 -8.781 1 98.62 75 ALA B N 1
ATOM 1539 C CA . ALA B 1 75 ? -5.664 -22.656 -10 1 98.62 75 ALA B CA 1
ATOM 1540 C C . ALA B 1 75 ? -5.324 -21.812 -11.227 1 98.62 75 ALA B C 1
ATOM 1542 O O . ALA B 1 75 ? -4.965 -22.344 -12.281 1 98.62 75 ALA B O 1
ATOM 1543 N N . ARG B 1 76 ? -5.477 -20.562 -11.164 1 98.5 76 ARG B N 1
ATOM 1544 C CA . ARG B 1 76 ? -5.148 -19.672 -12.273 1 98.5 76 ARG B CA 1
ATOM 1545 C C . ARG B 1 76 ? -3.652 -19.672 -12.555 1 98.5 76 ARG B C 1
ATOM 1547 O O . ARG B 1 76 ? -3.236 -19.75 -13.719 1 98.5 76 ARG B O 1
ATOM 1554 N N . LEU B 1 77 ? -2.873 -19.594 -11.484 1 98.44 77 LEU B N 1
ATOM 1555 C CA . LEU B 1 77 ? -1.423 -19.609 -11.648 1 98.44 77 LEU B CA 1
ATOM 1556 C C . LEU B 1 77 ? -0.955 -20.875 -12.359 1 98.44 77 LEU B C 1
ATOM 1558 O O . LEU B 1 77 ? -0.041 -20.828 -13.18 1 98.44 77 LEU B O 1
ATOM 1562 N N . GLU B 1 78 ? -1.558 -21.922 -12.031 1 98.19 78 GLU B N 1
ATOM 1563 C CA . GLU B 1 78 ? -1.202 -23.188 -12.664 1 98.19 78 GLU B CA 1
ATOM 1564 C C . GLU B 1 78 ? -1.468 -23.156 -14.164 1 98.19 78 GLU B C 1
ATOM 1566 O O . GLU B 1 78 ? -0.781 -23.812 -14.945 1 98.19 78 GLU B O 1
ATOM 1571 N N . ARG B 1 79 ? -2.354 -22.312 -14.508 1 97.75 79 ARG B N 1
ATOM 1572 C CA . ARG B 1 79 ? -2.729 -22.203 -15.914 1 97.75 79 ARG B CA 1
ATOM 1573 C C . ARG B 1 79 ? -1.922 -21.125 -16.625 1 97.75 79 ARG B C 1
ATOM 1575 O O . ARG B 1 79 ? -1.995 -20.984 -17.844 1 97.75 79 ARG B O 1
ATOM 1582 N N . TRP B 1 80 ? -1.16 -20.359 -15.906 1 97.56 80 TRP B N 1
ATOM 1583 C CA . TRP B 1 80 ? -0.344 -19.281 -16.453 1 97.56 80 TRP B CA 1
ATOM 1584 C C . TRP B 1 80 ? 1.138 -19.641 -16.391 1 97.56 80 TRP B C 1
ATOM 1586 O O . TRP B 1 80 ? 1.86 -19.172 -15.508 1 97.56 80 TRP B O 1
ATOM 1596 N N . PRO B 1 81 ? 1.624 -20.297 -17.359 1 95.56 81 PRO B N 1
ATOM 1597 C CA . PRO B 1 81 ? 2.99 -20.828 -17.281 1 95.56 81 PRO B CA 1
ATOM 1598 C C . PRO B 1 81 ? 4.043 -19.719 -17.266 1 95.56 81 PRO B C 1
ATOM 1600 O O . PRO B 1 81 ? 5.156 -19.922 -16.781 1 95.56 81 PRO B O 1
ATOM 1603 N N . HIS B 1 82 ? 3.684 -18.609 -17.656 1 95.81 82 HIS B N 1
ATOM 1604 C CA . HIS B 1 82 ? 4.68 -17.547 -17.781 1 95.81 82 HIS B CA 1
ATOM 1605 C C . HIS B 1 82 ? 4.727 -16.688 -16.516 1 95.81 82 HIS B C 1
ATOM 1607 O O . HIS B 1 82 ? 5.586 -15.82 -16.375 1 95.81 82 HIS B O 1
ATOM 1613 N N . VAL B 1 83 ? 3.846 -16.906 -15.602 1 97.75 83 VAL B N 1
ATOM 1614 C CA . VAL B 1 83 ? 3.811 -16.109 -14.375 1 97.75 83 VAL B CA 1
ATOM 1615 C C . VAL B 1 83 ? 4.645 -16.797 -13.297 1 97.75 83 VAL B C 1
ATOM 1617 O O . VAL B 1 83 ? 4.34 -17.922 -12.883 1 97.75 83 VAL B O 1
ATOM 1620 N N . PRO B 1 84 ? 5.734 -16.156 -12.891 1 97.69 84 PRO B N 1
ATOM 1621 C CA . PRO B 1 84 ? 6.52 -16.734 -11.797 1 97.69 84 PRO B CA 1
ATOM 1622 C C . PRO B 1 84 ? 5.773 -16.719 -10.461 1 97.69 84 PRO B C 1
ATOM 1624 O O . PRO B 1 84 ? 5.156 -15.711 -10.102 1 97.69 84 PRO B O 1
ATOM 1627 N N . TYR B 1 85 ? 5.855 -17.844 -9.766 1 98.5 85 TYR B N 1
ATOM 1628 C CA . TYR B 1 85 ? 5.367 -17.906 -8.391 1 98.5 85 TYR B CA 1
ATOM 1629 C C . TYR B 1 85 ? 6.074 -19 -7.609 1 98.5 85 TYR B C 1
ATOM 1631 O O . TYR B 1 85 ? 6.652 -19.922 -8.195 1 98.5 85 TYR B O 1
ATOM 1639 N N . GLY B 1 86 ? 6.086 -18.812 -6.277 1 98.19 86 GLY B N 1
ATOM 1640 C CA . GLY B 1 86 ? 6.801 -19.781 -5.465 1 98.19 86 GLY B CA 1
ATOM 1641 C C . GLY B 1 86 ? 6.5 -19.656 -3.982 1 98.19 86 GLY B C 1
ATOM 1642 O O . GLY B 1 86 ? 5.707 -18.812 -3.576 1 98.19 86 GLY B O 1
ATOM 1643 N N . SER B 1 87 ? 7.121 -20.5 -3.182 1 97.31 87 SER B N 1
ATOM 1644 C CA . SER B 1 87 ? 6.809 -20.688 -1.77 1 97.31 87 SER B CA 1
ATOM 1645 C C . SER B 1 87 ? 7.551 -19.688 -0.9 1 97.31 87 SER B C 1
ATOM 1647 O O . SER B 1 87 ? 7.273 -19.562 0.295 1 97.31 87 SER B O 1
ATOM 1649 N N . GLY B 1 88 ? 8.539 -18.969 -1.422 1 93.25 88 GLY B N 1
ATOM 1650 C CA . GLY B 1 88 ? 9.273 -17.969 -0.671 1 93.25 88 GLY B CA 1
ATOM 1651 C C . GLY B 1 88 ? 10.484 -17.422 -1.418 1 93.25 88 GLY B C 1
ATOM 1652 O O . GLY B 1 88 ? 10.969 -18.062 -2.361 1 93.25 88 GLY B O 1
ATOM 1653 N N . PRO B 1 89 ? 10.898 -16.266 -1.021 1 86.88 89 PRO B N 1
ATOM 1654 C CA . PRO B 1 89 ? 12.031 -15.625 -1.696 1 86.88 89 PRO B CA 1
ATOM 1655 C C . PRO B 1 89 ? 13.273 -16.516 -1.713 1 86.88 89 PRO B C 1
ATOM 1657 O O . PRO B 1 89 ? 14.078 -16.438 -2.648 1 86.88 89 PRO B O 1
ATOM 1660 N N . GLU B 1 90 ? 13.344 -17.297 -0.711 1 88.62 90 GLU B N 1
ATOM 1661 C CA . GLU B 1 90 ? 14.555 -18.109 -0.594 1 88.62 90 GLU B CA 1
ATOM 1662 C C . GLU B 1 90 ? 14.477 -19.344 -1.498 1 88.62 90 GLU B C 1
ATOM 1664 O O . GLU B 1 90 ? 15.484 -20 -1.737 1 88.62 90 GLU B O 1
ATOM 1669 N N . ASN B 1 91 ? 13.367 -19.625 -1.984 1 91.44 91 ASN B N 1
ATOM 1670 C CA . ASN B 1 91 ? 13.148 -20.844 -2.748 1 91.44 91 ASN B CA 1
ATOM 1671 C C . ASN B 1 91 ? 13.023 -20.562 -4.242 1 91.44 91 ASN B C 1
ATOM 1673 O O . ASN B 1 91 ? 12.82 -21.484 -5.039 1 91.44 91 ASN B O 1
ATOM 1677 N N . GLY B 1 92 ? 13.109 -19.25 -4.625 1 89.75 92 GLY B N 1
ATOM 1678 C CA . GLY B 1 92 ? 12.906 -18.891 -6.016 1 89.75 92 GLY B CA 1
ATOM 1679 C C . GLY B 1 92 ? 11.492 -19.125 -6.5 1 89.75 92 GLY B C 1
ATOM 1680 O O . GLY B 1 92 ? 10.539 -19.047 -5.719 1 89.75 92 GLY B O 1
ATOM 1681 N N . TRP B 1 93 ? 11.375 -19.312 -7.816 1 95.69 93 TRP B N 1
ATOM 1682 C CA . TRP B 1 93 ? 10.062 -19.547 -8.414 1 95.69 93 TRP B CA 1
ATOM 1683 C C . TRP B 1 93 ? 9.82 -21.047 -8.609 1 95.69 93 TRP B C 1
ATOM 1685 O O . TRP B 1 93 ? 9.656 -21.516 -9.734 1 95.69 93 TRP B O 1
ATOM 1695 N N . ASP B 1 94 ? 9.602 -21.75 -7.5 1 97.19 94 ASP B N 1
ATOM 1696 C CA . ASP B 1 94 ? 9.539 -23.219 -7.477 1 97.19 94 ASP B CA 1
ATOM 1697 C C . ASP B 1 94 ? 8.125 -23.703 -7.75 1 97.19 94 ASP B C 1
ATOM 1699 O O . ASP B 1 94 ? 7.848 -24.906 -7.637 1 97.19 94 ASP B O 1
ATOM 1703 N N . ARG B 1 95 ? 7.234 -22.781 -8.008 1 97.81 95 ARG B N 1
ATOM 1704 C CA . ARG B 1 95 ? 5.836 -23.062 -8.32 1 97.81 95 ARG B CA 1
ATOM 1705 C C . ARG B 1 95 ? 5.203 -23.953 -7.254 1 97.81 95 ARG B C 1
ATOM 1707 O O . ARG B 1 95 ? 4.449 -24.875 -7.574 1 97.81 95 ARG B O 1
ATOM 1714 N N . SER B 1 96 ? 5.598 -23.703 -6.008 1 97.69 96 SER B N 1
ATOM 1715 C CA . SER B 1 96 ? 5.039 -24.344 -4.82 1 97.69 96 SER B CA 1
ATOM 1716 C C . SER B 1 96 ? 4.473 -23.312 -3.852 1 97.69 96 SER B C 1
ATOM 1718 O O . SER B 1 96 ? 4.629 -22.109 -4.059 1 97.69 96 SER B O 1
ATOM 1720 N N . ILE B 1 97 ? 3.74 -23.828 -2.873 1 98.12 97 ILE B N 1
ATOM 1721 C CA . ILE B 1 97 ? 3.207 -22.953 -1.83 1 98.12 97 ILE B CA 1
ATOM 1722 C C . ILE B 1 97 ? 3.912 -23.234 -0.507 1 98.12 97 ILE B C 1
ATOM 1724 O O . ILE B 1 97 ? 4.645 -24.234 -0.389 1 98.12 97 ILE B O 1
ATOM 1728 N N . ASN B 1 98 ? 3.779 -22.312 0.427 1 96.81 98 ASN B N 1
ATOM 1729 C CA . ASN B 1 98 ? 4.316 -22.531 1.767 1 96.81 98 ASN B CA 1
ATOM 1730 C C . ASN B 1 98 ? 3.199 -22.703 2.793 1 96.81 98 ASN B C 1
ATOM 1732 O O . ASN B 1 98 ? 2.02 -22.578 2.463 1 96.81 98 ASN B O 1
ATOM 1736 N N . HIS B 1 99 ? 3.52 -23.109 4.039 1 95.38 99 HIS B N 1
ATOM 1737 C CA . HIS B 1 99 ? 2.566 -23.281 5.129 1 95.38 99 HIS B CA 1
ATOM 1738 C C . HIS B 1 99 ? 3.01 -22.531 6.379 1 95.38 99 HIS B C 1
ATOM 1740 O O . HIS B 1 99 ? 2.998 -23.094 7.48 1 95.38 99 HIS B O 1
ATOM 1746 N N . LEU B 1 100 ? 3.326 -21.359 6.105 1 82.88 100 LEU B N 1
ATOM 1747 C CA . LEU B 1 100 ? 3.758 -20.531 7.219 1 82.88 100 LEU B CA 1
ATOM 1748 C C . LEU B 1 100 ? 2.574 -20.141 8.102 1 82.88 100 LEU B C 1
ATOM 1750 O O . LEU B 1 100 ? 1.442 -20.047 7.621 1 82.88 100 LEU B O 1
ATOM 1754 N N . GLY B 1 101 ? 2.832 -20 9.453 1 83.94 101 GLY B N 1
ATOM 1755 C CA . GLY B 1 101 ? 1.807 -19.609 10.398 1 83.94 101 GLY B CA 1
ATOM 1756 C C . GLY B 1 101 ? 0.638 -20.562 10.461 1 83.94 101 GLY B C 1
ATOM 1757 O O . GLY B 1 101 ? -0.476 -20.188 10.82 1 83.94 101 GLY B O 1
ATOM 1758 N N . GLY B 1 102 ? 0.811 -21.734 9.883 1 91.38 102 GLY B N 1
ATOM 1759 C CA . GLY B 1 102 ? -0.265 -22.719 9.883 1 91.38 102 GLY B CA 1
ATOM 1760 C C . GLY B 1 102 ? -1.216 -22.562 8.711 1 91.38 102 GLY B C 1
ATOM 1761 O O . GLY B 1 102 ? -2.262 -23.219 8.664 1 91.38 102 GLY B O 1
ATOM 1762 N N . GLY B 1 103 ? -0.998 -21.703 7.914 1 96.69 103 GLY B N 1
ATOM 1763 C CA . GLY B 1 103 ? -1.813 -21.5 6.73 1 96.69 103 GLY B CA 1
ATOM 1764 C C . GLY B 1 103 ? -1.092 -21.844 5.441 1 96.69 103 GLY B C 1
ATOM 1765 O O . GLY B 1 103 ? -0.22 -22.719 5.426 1 96.69 103 GLY B O 1
ATOM 1766 N N . ARG B 1 104 ? -1.534 -21.406 4.352 1 97.94 104 ARG B N 1
ATOM 1767 C CA . ARG B 1 104 ? -0.93 -21.516 3.029 1 97.94 104 ARG B CA 1
ATOM 1768 C C . ARG B 1 104 ? -0.474 -20.172 2.508 1 97.94 104 ARG B C 1
ATOM 1770 O O . ARG B 1 104 ? -1.1 -19.141 2.791 1 97.94 104 ARG B O 1
ATOM 1777 N N . GLY B 1 105 ? 0.627 -20.141 1.768 1 97.88 105 GLY B N 1
ATOM 1778 C CA . GLY B 1 105 ? 1.16 -18.906 1.233 1 97.88 105 GLY B CA 1
ATOM 1779 C C . GLY B 1 105 ? 1.85 -19.078 -0.107 1 97.88 105 GLY B C 1
ATOM 1780 O O . GLY B 1 105 ? 2.316 -20.172 -0.434 1 97.88 105 GLY B O 1
ATOM 1781 N N . VAL B 1 106 ? 1.915 -18.016 -0.865 1 98.38 106 VAL B N 1
ATOM 1782 C CA . VAL B 1 106 ? 2.574 -18.031 -2.166 1 98.38 106 VAL B CA 1
ATOM 1783 C C . VAL B 1 106 ? 3.027 -16.609 -2.529 1 98.38 106 VAL B C 1
ATOM 1785 O O . VAL B 1 106 ? 2.369 -15.633 -2.174 1 98.38 106 VAL B O 1
ATOM 1788 N N . TYR B 1 107 ? 4.152 -16.531 -3.154 1 98.31 107 TYR B N 1
ATOM 1789 C CA . TYR B 1 107 ? 4.652 -15.305 -3.766 1 98.31 107 TYR B CA 1
ATOM 1790 C C . TYR B 1 107 ? 4.449 -15.328 -5.277 1 98.31 107 TYR B C 1
ATOM 1792 O O . TYR B 1 107 ? 4.664 -16.359 -5.922 1 98.31 107 TYR B O 1
ATOM 1800 N N . VAL B 1 108 ? 4.027 -14.25 -5.809 1 98.56 108 VAL B N 1
ATOM 1801 C CA . VAL B 1 108 ? 3.781 -14.125 -7.242 1 98.56 108 VAL B CA 1
ATOM 1802 C C . VAL B 1 108 ? 4.535 -12.914 -7.789 1 98.56 108 VAL B C 1
ATOM 1804 O O . VAL B 1 108 ? 4.469 -11.82 -7.215 1 98.56 108 VAL B O 1
ATOM 1807 N N . GLY B 1 109 ? 5.305 -13.125 -8.789 1 97.56 109 GLY B N 1
ATOM 1808 C CA . GLY B 1 109 ? 5.949 -12.023 -9.484 1 97.56 109 GLY B CA 1
ATOM 1809 C C . GLY B 1 109 ? 5.133 -11.5 -10.648 1 97.56 109 GLY B C 1
ATOM 1810 O O . GLY B 1 109 ? 4.691 -12.266 -11.508 1 97.56 109 GLY B O 1
ATOM 1811 N N . ASP B 1 110 ? 4.867 -10.18 -10.625 1 96.25 110 ASP B N 1
ATOM 1812 C CA . ASP B 1 110 ? 4.164 -9.633 -11.781 1 96.25 110 ASP B CA 1
ATOM 1813 C C . ASP B 1 110 ? 5.152 -9.156 -12.844 1 96.25 110 ASP B C 1
ATOM 1815 O O . ASP B 1 110 ? 6.352 -9.062 -12.594 1 96.25 110 ASP B O 1
ATOM 1819 N N . PRO B 1 111 ? 4.707 -8.852 -14.062 1 94.5 111 PRO B N 1
ATOM 1820 C CA . PRO B 1 111 ? 5.602 -8.492 -15.164 1 94.5 111 PRO B CA 1
ATOM 1821 C C . PRO B 1 111 ? 6.406 -7.227 -14.883 1 94.5 111 PRO B C 1
ATOM 1823 O O . PRO B 1 111 ? 7.406 -6.961 -15.555 1 94.5 111 PRO B O 1
ATOM 1826 N N . ASN B 1 112 ? 6.012 -6.375 -13.938 1 96.56 112 ASN B N 1
ATOM 1827 C CA . ASN B 1 112 ? 6.695 -5.129 -13.609 1 96.56 112 ASN B CA 1
ATOM 1828 C C . ASN B 1 112 ? 7.691 -5.32 -12.469 1 96.56 112 ASN B C 1
ATOM 1830 O O . ASN B 1 112 ? 8.352 -4.371 -12.055 1 96.56 112 ASN B O 1
ATOM 1834 N N . GLY B 1 113 ? 7.727 -6.484 -11.961 1 95.06 113 GLY B N 1
ATOM 1835 C CA . GLY B 1 113 ? 8.672 -6.758 -10.891 1 95.06 113 GLY B CA 1
ATOM 1836 C C . GLY B 1 113 ? 8.062 -6.633 -9.508 1 95.06 113 GLY B C 1
ATOM 1837 O O . GLY B 1 113 ? 8.742 -6.832 -8.508 1 95.06 113 GLY B O 1
ATOM 1838 N N . HIS B 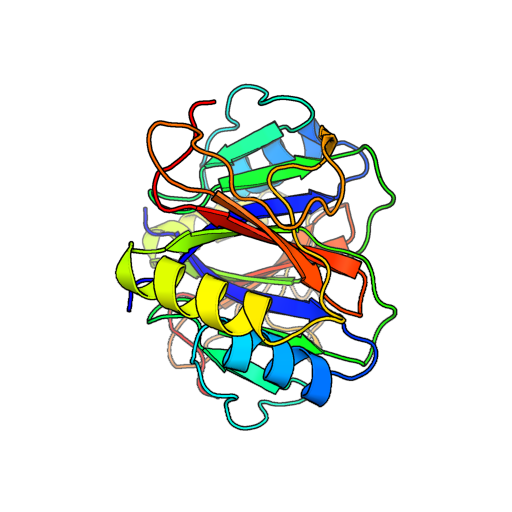1 114 ? 6.832 -6.262 -9.383 1 97.31 114 HIS B N 1
ATOM 1839 C CA . HIS B 1 114 ? 6.168 -6.27 -8.086 1 97.31 114 HIS B CA 1
ATOM 1840 C C . HIS B 1 114 ? 6.09 -7.684 -7.512 1 97.31 114 HIS B C 1
ATOM 1842 O O . HIS B 1 114 ? 5.91 -8.648 -8.258 1 97.31 114 HIS B O 1
ATOM 1848 N N . SER B 1 115 ? 6.188 -7.762 -6.266 1 97.44 115 SER B N 1
ATOM 1849 C CA . SER B 1 115 ? 5.969 -9.016 -5.555 1 97.44 115 SER B CA 1
ATOM 1850 C C . SER B 1 115 ? 4.633 -9.008 -4.816 1 97.44 115 SER B C 1
ATOM 1852 O O . SER B 1 115 ? 4.422 -8.195 -3.918 1 97.44 115 SER B O 1
ATOM 1854 N N . TYR B 1 116 ? 3.752 -9.844 -5.211 1 98.5 116 TYR B N 1
ATOM 1855 C CA . TYR B 1 116 ? 2.512 -10.086 -4.48 1 98.5 116 TYR B CA 1
ATOM 1856 C C . TYR B 1 116 ? 2.627 -11.328 -3.605 1 98.5 116 TYR B C 1
ATOM 1858 O O . TYR B 1 116 ? 2.979 -12.406 -4.09 1 98.5 116 TYR B O 1
ATOM 1866 N N . GLU B 1 117 ? 2.4 -11.133 -2.42 1 98.25 117 GLU B N 1
ATOM 1867 C CA . GLU B 1 117 ? 2.348 -12.242 -1.466 1 98.25 117 GLU B CA 1
ATOM 1868 C C . GLU B 1 117 ? 0.918 -12.492 -0.994 1 98.25 117 GLU B C 1
ATOM 1870 O O . GLU B 1 117 ? 0.22 -11.562 -0.584 1 98.25 117 GLU B O 1
ATOM 1875 N N . PHE B 1 118 ? 0.5 -13.727 -1.119 1 98.25 118 PHE B N 1
ATOM 1876 C CA . PHE B 1 118 ? -0.82 -14.109 -0.638 1 98.25 118 PHE B CA 1
ATOM 1877 C C . PHE B 1 118 ? -0.711 -15.203 0.418 1 98.25 118 PHE B C 1
ATOM 1879 O O . PHE B 1 118 ? 0.088 -16.141 0.277 1 98.25 118 PHE B O 1
ATOM 1886 N N . PHE B 1 119 ? -1.48 -15.07 1.499 1 98.19 119 PHE B N 1
ATOM 1887 C CA . PHE B 1 119 ? -1.456 -16.094 2.541 1 98.19 119 PHE B CA 1
ATOM 1888 C C . PHE B 1 119 ? -2.809 -16.188 3.236 1 98.19 119 PHE B C 1
ATOM 1890 O O . PHE B 1 119 ? -3.564 -15.211 3.273 1 98.19 119 PHE B O 1
ATOM 1897 N N . THR B 1 120 ? -3.145 -17.344 3.807 1 98.19 120 THR B N 1
ATOM 1898 C CA . THR B 1 120 ? -4.457 -17.594 4.391 1 98.19 120 THR B CA 1
ATOM 1899 C C . THR B 1 120 ? -4.414 -17.453 5.906 1 98.19 120 THR B C 1
ATOM 1901 O O . THR B 1 120 ? -5.453 -17.484 6.57 1 98.19 120 THR B O 1
ATOM 1904 N N . ALA B 1 121 ? -3.211 -17.328 6.414 1 96.69 121 ALA B N 1
ATOM 1905 C CA . ALA B 1 121 ? -2.971 -17.047 7.828 1 96.69 121 ALA B CA 1
ATOM 1906 C C . ALA B 1 121 ? -1.781 -16.109 8.008 1 96.69 121 ALA B C 1
ATOM 1908 O O . ALA B 1 121 ? -0.789 -16.203 7.277 1 96.69 121 ALA B O 1
ATOM 1909 N N . VAL B 1 122 ? -1.962 -15.109 8.945 1 92.75 122 VAL B N 1
ATOM 1910 C CA . VAL B 1 122 ? -0.869 -14.164 9.172 1 92.75 122 VAL B CA 1
ATOM 1911 C C . VAL B 1 122 ? 0.358 -14.914 9.688 1 92.75 122 VAL B C 1
ATOM 1913 O O . VAL B 1 122 ? 0.292 -15.586 10.719 1 92.75 122 VAL B O 1
ATOM 1916 N N . PRO B 1 123 ? 1.349 -14.758 8.93 1 81.31 123 PRO B N 1
ATOM 1917 C CA . PRO B 1 123 ? 2.555 -15.469 9.359 1 81.31 123 PRO B CA 1
ATOM 1918 C C . PRO B 1 123 ? 3.105 -14.938 10.688 1 81.31 123 PRO B C 1
ATOM 1920 O O . PRO B 1 123 ? 2.914 -13.766 11.008 1 81.31 123 PRO B O 1
ATOM 1923 N N . PRO B 1 124 ? 3.662 -15.773 11.398 1 74.19 124 PRO B N 1
ATOM 1924 C CA . PRO B 1 124 ? 4.266 -15.32 12.656 1 74.19 124 PRO B CA 1
ATOM 1925 C C . PRO B 1 124 ? 5.41 -14.336 12.445 1 74.19 124 PRO B C 1
ATOM 1927 O O . PRO B 1 124 ? 6.082 -14.383 11.414 1 74.19 124 PRO B O 1
ATOM 1930 N N . ALA B 1 125 ? 5.633 -13.43 13.258 1 64.56 125 ALA B N 1
ATOM 1931 C CA . ALA B 1 125 ? 6.707 -12.445 13.195 1 64.56 125 ALA B CA 1
ATOM 1932 C C . ALA B 1 125 ? 8.078 -13.109 13.305 1 64.56 125 ALA B C 1
ATOM 1934 O O . ALA B 1 125 ? 8.219 -14.148 13.961 1 64.56 125 ALA B O 1
#

Radius of gyration: 18.01 Å; Cα contacts (8 Å, |Δi|>4): 586; chains: 2; bounding box: 36×50×37 Å

Organism: Amycolatopsis orientalis (NCBI:txid31958)

Sequence (250 aa):
MTVVLNHTIVRAADQDAAALFFAELLDLRVGERAGPFTPVRVNGDLTLDFDERHAVVAGHFGFLVDDTTFDGLIARLERWPHVPYGSGPENGWDRSINHLGGGRGVYVGDPNGHSYEFFTAVPPAMTVVLNHTIVRAADQDAAALFFAELLDLRVGERAGPFTPVRVNGDLTLDFDERHAVVAGHFGFLVDDTTFDGLIARLERWPHVPYGSGPENGWDRSINHLGGGRGVYVGDPNGHSYEFFTAVPPA

Foldseek 3Di:
DDDAAQEDEAEDQDQVVQQVVVCQLQVWDWDDDDVQFTWTDPDPRYIYTYHNPDQHDAEEDEDADAPVSVVSNLVVVVVVVVKFKDCDPVVGRPSDWHQAPNWIKMWTADPSGYIYIYINHDGDD/DDDAAQEDEAEDQDQVVQQVVVCQLQVWDWDDDDVQWTWTDPDPRYIYTYHNPDQHDAEEDEDADAPVSVVSNLVVVVVVVVKFKDCDPVVGRPSDWHQAPNWIKMWTADPSGYIYIYINHDGDD

InterPro domains:
  IPR029068 Glyoxalase/Bleomycin resistance protein/Dihydroxybiphenyl dioxygenase [G3DSA:3.10.180.10] (3-122)
  IPR029068 Glyoxalase/Bleomycin resistance protein/Dihydroxybiphenyl dioxygenase [SSF54593] (5-123)
  IPR037523 Vicinal oxygen chelate (VOC), core domain [PS51819] (4-121)

Solvent-accessible surface area (backbone atoms only — not comparable to full-atom values): 12971 Å² total; per-residue (Å²): 132,53,55,39,67,34,33,36,62,43,55,14,85,46,20,64,62,49,30,45,50,57,18,57,51,69,72,47,54,65,46,71,70,55,85,86,23,30,28,27,60,63,47,98,55,31,30,44,28,16,25,46,90,51,80,60,62,62,48,47,42,31,30,41,28,38,66,67,48,48,51,53,31,51,55,50,49,72,70,34,85,84,54,48,26,7,43,35,87,90,61,48,69,64,70,41,65,30,58,50,58,80,27,45,28,35,34,34,45,47,98,64,54,29,38,40,32,41,24,54,31,79,57,70,132,132,52,56,40,66,33,35,36,62,43,54,14,84,47,20,64,62,50,31,44,52,56,17,58,53,69,73,48,55,65,46,72,71,55,86,86,23,30,28,27,60,62,47,100,55,32,30,45,29,16,26,46,91,50,83,61,62,64,48,47,41,31,30,42,27,39,66,68,49,48,51,52,31,51,58,50,48,72,70,34,84,85,55,48,27,7,44,35,86,89,61,46,68,64,70,41,66,30,59,50,58,79,26,45,27,35,34,34,46,46,99,62,54,29,38,41,32,42,25,54,31,77,57,72,132

pLDDT: mean 96.08, std 4.93, range [64.56, 98.75]

Secondary structure (DSSP, 8-state):
--EEEEEEEEE-SSHHHHHHHHHHHTT--B---BTTBEEEE-SSS-EEEEE-SS-----EEEEEE-HHHHHHHHHHHHH-TTS-EES-GGG-S-S--B-GGGS-EEEEE-TTS-EEEEESSPPP-/--EEEEEEEEE-SSHHHHHHHHHHHTT--B---BTTBEEEE-SSS-EEEEE-SS-----EEEEEE-HHHHHHHHHHHHH-TTS-EES-GGG-S-S--B-GGGS-EEEEE-TTS-EEEEESSPPP-

Nearest PDB structures (foldseek):
  6a4x-assembly1_A-2  TM=8.929E-01  e=2.180E-15  Streptomyces curacoi
  6a52-assembly1_A  TM=9.014E-01  e=1.130E-13  Rhodococcus phenolicus
  6a4z-assembly1_B  TM=8.950E-01  e=4.774E-13  Streptomyces chartreusis
  7wcc-assembly2_D-3  TM=8.868E-01  e=1.222E-12  Streptomyces chartreusis
  7wb2-assembly1_D-3  TM=8.162E-01  e=9.220E-11  Streptomyces chartreusis